Protein AF-A0A371YJG4-F1 (afdb_monomer_lite)

Radius of gyration: 22.28 Å; chains: 1; bounding box: 51×90×51 Å

Foldseek 3Di:
DDPDDPPPDPPPPVQQADDFQRAGLLVVQQQQVVQVVVVVVPDDAWPDKDWQAKEKEKDFDDLVVCCLQCVVVQDDPLDGDVVCVVQLKGKMKMKIKTWIWTAHPVGDIDTDIGMKMKMFIDTFQDSYGFQQRMWIWDDPPPVVDPDDRDTGTRPHRDGDSRDHDPRHPYYHDHHDGHRDVVSVVSNVSNSVVSVVVVVVVVVVVVVVVVVVVVVD

pLDDT: mean 84.8, std 15.61, range [35.53, 97.62]

Structure (mmCIF, N/CA/C/O backbone):
data_AF-A0A371YJG4-F1
#
_entry.id   AF-A0A371YJG4-F1
#
loop_
_atom_site.group_PDB
_atom_site.id
_atom_site.type_symbol
_atom_site.label_atom_id
_atom_site.label_alt_id
_atom_site.label_comp_id
_atom_site.label_asym_id
_atom_site.label_entity_id
_atom_site.label_seq_id
_atom_site.pdbx_PDB_ins_code
_atom_site.Cartn_x
_atom_site.Cartn_y
_atom_site.Cartn_z
_atom_site.occupancy
_atom_site.B_iso_or_equiv
_atom_site.auth_seq_id
_atom_site.auth_comp_id
_atom_site.auth_asym_id
_atom_site.auth_atom_id
_atom_site.pdbx_PDB_model_num
ATOM 1 N N . MET A 1 1 ? 13.614 -54.808 -3.015 1.00 43.78 1 MET A N 1
ATOM 2 C CA . MET A 1 1 ? 14.387 -53.632 -3.476 1.00 43.78 1 MET A CA 1
ATOM 3 C C . MET A 1 1 ? 13.440 -52.631 -4.124 1.00 43.78 1 MET A C 1
ATOM 5 O O . MET A 1 1 ? 12.522 -53.064 -4.803 1.00 43.78 1 MET A O 1
ATOM 9 N N . LYS A 1 2 ? 13.701 -51.334 -3.903 1.00 40.59 2 LYS A N 1
ATOM 10 C CA . LYS A 1 2 ? 13.035 -50.136 -4.460 1.00 40.59 2 LYS A CA 1
ATOM 11 C C . LYS A 1 2 ? 11.637 -49.789 -3.917 1.00 40.59 2 LYS A C 1
ATOM 13 O O . LYS A 1 2 ? 10.645 -49.845 -4.627 1.00 40.59 2 LYS A O 1
ATOM 18 N N . LYS A 1 3 ? 11.598 -49.306 -2.669 1.00 46.06 3 LYS A N 1
ATOM 19 C CA . LYS A 1 3 ? 10.637 -48.267 -2.262 1.00 46.06 3 LYS A CA 1
ATOM 20 C C . LYS A 1 3 ? 11.311 -46.922 -2.539 1.00 46.06 3 LYS A C 1
ATOM 22 O O . LYS A 1 3 ? 12.127 -46.476 -1.740 1.00 46.06 3 LYS A O 1
ATOM 27 N N . VAL A 1 4 ? 11.081 -46.353 -3.721 1.00 54.38 4 VAL A N 1
ATOM 28 C CA . VAL A 1 4 ? 11.553 -44.998 -4.029 1.00 54.38 4 VAL A CA 1
ATOM 29 C C . VAL A 1 4 ? 10.626 -44.036 -3.297 1.00 54.38 4 VAL A C 1
ATOM 31 O O . VAL A 1 4 ? 9.429 -43.987 -3.562 1.00 54.38 4 VAL A O 1
ATOM 34 N N . LEU A 1 5 ? 11.201 -43.352 -2.312 1.00 51.03 5 LEU A N 1
ATOM 35 C CA . LEU A 1 5 ? 10.582 -42.289 -1.540 1.00 51.03 5 LEU A CA 1
ATOM 36 C C . LEU A 1 5 ? 10.106 -41.169 -2.471 1.00 51.03 5 LEU A C 1
ATOM 38 O O . LEU A 1 5 ? 10.904 -40.496 -3.119 1.00 51.03 5 LEU A O 1
ATOM 42 N N . LEU A 1 6 ? 8.795 -40.958 -2.489 1.00 49.91 6 LEU A N 1
ATOM 43 C CA . LEU A 1 6 ? 8.125 -39.811 -3.090 1.00 49.91 6 LEU A CA 1
ATOM 44 C C . LEU A 1 6 ? 8.280 -38.622 -2.123 1.00 49.91 6 LEU A C 1
ATOM 46 O O . LEU A 1 6 ? 7.363 -38.256 -1.400 1.00 49.91 6 LEU A O 1
ATOM 50 N N . LEU A 1 7 ? 9.499 -38.085 -2.039 1.00 48.38 7 LEU A N 1
ATOM 51 C CA . LEU A 1 7 ? 9.887 -36.991 -1.133 1.00 48.38 7 LEU A CA 1
ATOM 52 C C . LEU A 1 7 ? 10.393 -35.786 -1.946 1.00 48.38 7 LEU A C 1
ATOM 54 O O . LEU A 1 7 ? 11.409 -35.181 -1.629 1.00 48.38 7 LEU A O 1
ATOM 58 N N . GLY A 1 8 ? 9.705 -35.487 -3.054 1.00 50.72 8 GLY A N 1
ATOM 59 C CA . GLY A 1 8 ? 10.158 -34.528 -4.071 1.00 50.72 8 GLY A CA 1
ATOM 60 C C . GLY A 1 8 ? 9.225 -33.350 -4.366 1.00 50.72 8 GLY A C 1
ATOM 61 O O . GLY A 1 8 ? 9.490 -32.632 -5.320 1.00 50.72 8 GLY A O 1
ATOM 62 N N . VAL A 1 9 ? 8.144 -33.132 -3.604 1.00 47.06 9 VAL A N 1
ATOM 63 C CA . VAL A 1 9 ? 7.138 -32.090 -3.939 1.00 47.06 9 VAL A CA 1
ATOM 64 C C . VAL A 1 9 ? 7.034 -30.964 -2.892 1.00 47.06 9 VAL A C 1
ATOM 66 O O . VAL A 1 9 ? 6.385 -29.954 -3.126 1.00 47.06 9 VAL A O 1
ATOM 69 N N . LEU A 1 10 ? 7.748 -31.044 -1.765 1.00 45.09 10 LEU A N 1
ATOM 70 C CA . LEU A 1 10 ? 7.662 -30.028 -0.697 1.00 45.09 10 LEU A CA 1
ATOM 71 C C . LEU A 1 10 ? 8.629 -28.835 -0.838 1.00 45.09 10 LEU A C 1
ATOM 73 O O . LEU A 1 10 ? 8.649 -27.967 0.028 1.00 45.09 10 LEU A O 1
ATOM 77 N N . VAL A 1 11 ? 9.408 -28.745 -1.923 1.00 47.03 11 VAL A N 1
ATOM 78 C CA . VAL A 1 11 ? 10.422 -27.678 -2.105 1.00 47.03 11 VAL A CA 1
ATOM 79 C C . VAL A 1 11 ? 9.866 -26.427 -2.821 1.00 47.03 11 VAL A C 1
ATOM 81 O O . VAL A 1 11 ? 10.565 -25.433 -2.964 1.00 47.03 11 VAL A O 1
ATOM 84 N N . TRP A 1 12 ? 8.597 -26.417 -3.249 1.00 45.97 12 TRP A N 1
ATOM 85 C CA . TRP A 1 12 ? 8.103 -25.423 -4.221 1.00 45.97 12 TRP A CA 1
ATOM 86 C C . TRP A 1 12 ? 7.330 -24.210 -3.669 1.00 45.97 12 TRP A C 1
ATOM 88 O O . TRP A 1 12 ? 6.951 -23.350 -4.453 1.00 45.97 12 TRP A O 1
ATOM 98 N N . LEU A 1 13 ? 7.137 -24.068 -2.352 1.00 48.12 13 LEU A N 1
ATOM 99 C CA . LEU A 1 13 ? 6.390 -22.920 -1.787 1.00 48.12 13 LEU A CA 1
ATOM 100 C C . LEU A 1 13 ? 7.271 -21.806 -1.197 1.00 48.12 13 LEU A C 1
ATOM 102 O O . LEU A 1 13 ? 6.769 -20.741 -0.848 1.00 48.12 13 LEU A O 1
ATOM 106 N N . VAL A 1 14 ? 8.590 -22.007 -1.115 1.00 51.84 14 VAL A N 1
ATOM 107 C CA . VAL A 1 14 ? 9.525 -20.974 -0.617 1.00 51.84 14 VAL A CA 1
ATOM 108 C C . VAL A 1 14 ? 9.768 -19.880 -1.674 1.00 51.84 14 VAL A C 1
ATOM 110 O O . VAL A 1 14 ? 10.231 -18.790 -1.355 1.00 51.84 14 VAL A O 1
ATOM 113 N N . GLY A 1 15 ? 9.405 -20.142 -2.934 1.00 61.72 15 GLY A N 1
ATOM 114 C CA . GLY A 1 15 ? 9.584 -19.219 -4.055 1.00 61.72 15 GLY A CA 1
ATOM 115 C C . GLY A 1 15 ? 8.523 -18.124 -4.181 1.00 61.72 15 GLY A C 1
ATOM 116 O O . GLY A 1 15 ? 8.776 -17.164 -4.895 1.00 61.72 15 GLY A O 1
ATOM 117 N N . CYS A 1 16 ? 7.387 -18.216 -3.485 1.00 85.25 16 CYS A N 1
ATOM 118 C CA . CYS A 1 16 ? 6.258 -17.295 -3.688 1.00 85.25 16 CYS A CA 1
ATOM 119 C C . CYS A 1 16 ? 6.398 -15.956 -2.958 1.00 85.25 16 CYS A C 1
ATOM 121 O O . CYS A 1 16 ? 5.843 -14.947 -3.378 1.00 85.25 16 CYS A O 1
ATOM 123 N N . LYS A 1 17 ? 7.183 -15.922 -1.878 1.00 91.06 17 LYS A N 1
ATOM 124 C CA . LYS A 1 17 ? 7.325 -14.737 -1.025 1.00 91.06 17 LYS A CA 1
ATOM 125 C C . LYS A 1 17 ? 8.623 -13.999 -1.278 1.00 91.06 17 LYS A C 1
ATOM 127 O O . LYS A 1 17 ? 9.648 -14.602 -1.606 1.00 91.06 17 LYS A O 1
ATOM 132 N N . GLU A 1 18 ? 8.580 -12.691 -1.132 1.00 92.50 18 GLU A N 1
ATOM 133 C CA . GLU A 1 18 ? 9.752 -11.840 -1.044 1.00 92.50 18 GLU A CA 1
ATOM 134 C C . GLU A 1 18 ? 10.348 -11.943 0.370 1.00 92.50 18 GLU A C 1
ATOM 136 O O . GLU A 1 18 ? 9.633 -12.049 1.368 1.00 92.50 18 GLU A O 1
ATOM 141 N N . THR A 1 19 ? 11.672 -12.007 0.460 1.00 89.00 19 THR A N 1
ATOM 142 C CA . THR A 1 19 ? 12.394 -12.349 1.688 1.00 89.00 19 THR A CA 1
ATOM 143 C C . THR A 1 19 ? 12.430 -11.232 2.728 1.00 89.00 19 THR A C 1
ATOM 145 O O . THR A 1 19 ? 12.372 -11.534 3.921 1.00 89.00 19 THR A O 1
ATOM 148 N N . ASN A 1 20 ? 12.515 -9.971 2.306 1.00 89.81 20 ASN A N 1
ATOM 149 C CA . ASN A 1 20 ? 12.677 -8.815 3.189 1.00 89.81 20 ASN A CA 1
ATOM 150 C C . ASN A 1 20 ? 11.359 -8.409 3.854 1.00 89.81 20 ASN A C 1
ATOM 152 O O . ASN A 1 20 ? 11.344 -8.041 5.027 1.00 89.81 20 ASN A O 1
ATOM 156 N N . THR A 1 21 ? 10.259 -8.507 3.114 1.00 91.81 21 THR A N 1
ATOM 157 C CA . THR A 1 21 ? 8.924 -8.027 3.499 1.00 91.81 21 THR A CA 1
ATOM 158 C C . THR A 1 21 ? 7.974 -9.168 3.859 1.00 91.81 21 THR A C 1
ATOM 160 O O . THR A 1 21 ? 7.103 -9.006 4.708 1.00 91.81 21 THR A O 1
ATOM 163 N N . GLY A 1 22 ? 8.148 -10.353 3.263 1.00 91.75 22 GLY A N 1
ATOM 164 C CA . GLY A 1 22 ? 7.222 -11.479 3.403 1.00 91.75 22 GLY A CA 1
ATOM 165 C C . GLY A 1 22 ? 5.972 -11.396 2.520 1.00 91.75 22 GLY A C 1
ATOM 166 O O . GLY A 1 22 ? 5.150 -12.317 2.590 1.00 91.75 22 GLY A O 1
ATOM 167 N N . LEU A 1 23 ? 5.846 -10.344 1.702 1.00 94.25 23 LEU A N 1
ATOM 168 C CA . LEU A 1 23 ? 4.774 -10.174 0.721 1.00 94.25 23 LEU A CA 1
ATOM 169 C C . LEU A 1 23 ? 4.915 -11.185 -0.418 1.00 94.25 23 LEU A C 1
ATOM 171 O O . LEU A 1 23 ? 6.024 -11.612 -0.751 1.00 94.25 23 LEU A O 1
ATOM 175 N N . ASP A 1 24 ? 3.797 -11.563 -1.031 1.00 94.62 24 ASP A N 1
ATOM 176 C CA . ASP A 1 24 ? 3.839 -12.432 -2.204 1.00 94.62 24 ASP A CA 1
ATOM 177 C C . ASP A 1 24 ? 4.425 -11.663 -3.397 1.00 94.62 24 ASP A C 1
ATOM 179 O O . ASP A 1 24 ? 4.056 -10.520 -3.668 1.00 94.62 24 ASP A O 1
ATOM 183 N N . LYS A 1 25 ? 5.336 -12.289 -4.148 1.00 95.19 25 LYS A N 1
ATOM 184 C CA . LYS A 1 25 ? 5.952 -11.682 -5.340 1.00 95.19 25 LYS A CA 1
ATOM 185 C C . LYS A 1 25 ? 4.901 -11.289 -6.376 1.00 95.19 25 LYS A C 1
ATOM 187 O O . LYS A 1 25 ? 5.050 -10.281 -7.056 1.00 95.19 25 LYS A O 1
ATOM 192 N N . GLU A 1 26 ? 3.829 -12.069 -6.451 1.00 95.12 26 GLU A N 1
ATOM 193 C CA . GLU A 1 26 ? 2.672 -11.822 -7.306 1.00 95.12 26 GLU A CA 1
ATOM 194 C C . GLU A 1 26 ? 1.963 -10.499 -6.972 1.00 95.12 26 GLU A C 1
ATOM 196 O O . GLU A 1 26 ? 1.609 -9.759 -7.892 1.00 95.12 26 GLU A O 1
ATOM 201 N N . LEU A 1 27 ? 1.844 -10.132 -5.689 1.00 95.38 27 LEU A N 1
ATOM 202 C CA . LEU A 1 27 ? 1.332 -8.821 -5.274 1.00 95.38 27 LEU A CA 1
ATOM 203 C C . LEU A 1 27 ? 2.234 -7.696 -5.785 1.00 95.38 27 LEU A C 1
ATOM 205 O O . LEU A 1 27 ? 1.753 -6.736 -6.383 1.00 95.38 27 LEU A O 1
ATOM 209 N N . LEU A 1 28 ? 3.542 -7.831 -5.563 1.00 96.44 28 LEU A N 1
ATOM 210 C CA . LEU A 1 28 ? 4.527 -6.806 -5.906 1.00 96.44 28 LEU A CA 1
ATOM 211 C C . LEU A 1 28 ? 4.631 -6.597 -7.418 1.00 96.44 28 LEU A C 1
ATOM 213 O O . LEU A 1 28 ? 4.644 -5.461 -7.887 1.00 96.44 28 LEU A O 1
ATOM 217 N N . ASN A 1 29 ? 4.623 -7.687 -8.182 1.00 96.50 29 ASN A N 1
ATOM 218 C CA . ASN A 1 29 ? 4.580 -7.646 -9.639 1.00 96.50 29 ASN A CA 1
ATOM 219 C C . ASN A 1 29 ? 3.273 -7.031 -10.149 1.00 96.50 29 ASN A C 1
ATOM 221 O O . ASN A 1 29 ? 3.312 -6.181 -11.031 1.00 96.50 29 ASN A O 1
ATOM 225 N N . THR A 1 30 ? 2.128 -7.391 -9.558 1.00 96.19 30 THR A N 1
ATOM 226 C CA . THR A 1 30 ? 0.834 -6.792 -9.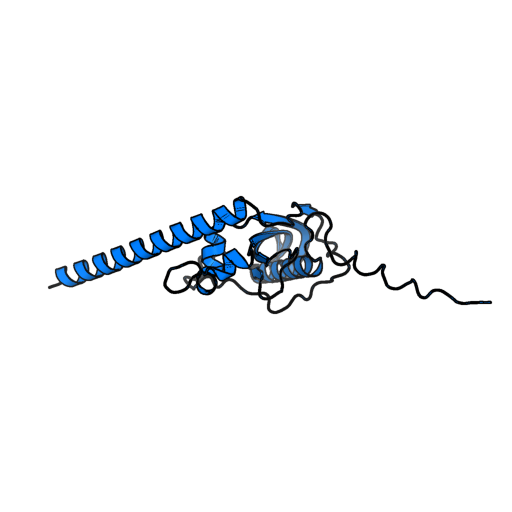927 1.00 96.19 30 THR A CA 1
ATOM 227 C C . THR A 1 30 ? 0.823 -5.285 -9.654 1.00 96.19 30 THR A C 1
ATOM 229 O O . THR A 1 30 ? 0.381 -4.510 -10.500 1.00 96.19 30 THR A O 1
ATOM 232 N N . GLY A 1 31 ? 1.333 -4.850 -8.496 1.00 95.50 31 GLY A N 1
ATOM 233 C CA . GLY A 1 31 ? 1.471 -3.431 -8.163 1.00 95.50 31 GLY A CA 1
ATOM 234 C C . GLY A 1 31 ? 2.402 -2.693 -9.126 1.00 95.50 31 GLY A C 1
ATOM 235 O O . GLY A 1 31 ? 2.059 -1.616 -9.612 1.00 95.50 31 GLY A O 1
ATOM 236 N N . TYR A 1 32 ? 3.541 -3.298 -9.472 1.00 96.31 32 TYR A N 1
ATOM 237 C CA . TYR A 1 32 ? 4.465 -2.765 -10.473 1.00 96.31 32 TYR A CA 1
ATOM 238 C C . TYR A 1 32 ? 3.817 -2.613 -11.854 1.00 96.31 32 TYR A C 1
ATOM 240 O O . TYR A 1 32 ? 3.910 -1.545 -12.465 1.00 96.31 32 TYR A O 1
ATOM 248 N N . ASP A 1 33 ? 3.123 -3.645 -12.334 1.00 95.06 33 ASP A N 1
ATOM 249 C CA . ASP A 1 33 ? 2.462 -3.626 -13.637 1.00 95.06 33 ASP A CA 1
ATOM 250 C C . ASP A 1 33 ? 1.376 -2.554 -13.703 1.00 95.06 33 ASP A C 1
ATOM 252 O O . ASP A 1 33 ? 1.370 -1.754 -14.641 1.00 95.06 33 ASP A O 1
ATOM 256 N N . LYS A 1 34 ? 0.534 -2.453 -12.668 1.00 93.31 34 LYS A N 1
ATOM 257 C CA . LYS A 1 34 ? -0.462 -1.380 -12.561 1.00 93.31 34 LYS A CA 1
ATOM 258 C C . LYS A 1 34 ? 0.194 -0.005 -12.540 1.00 93.31 34 LYS A C 1
ATOM 260 O O . LYS A 1 34 ? -0.234 0.883 -13.268 1.00 93.31 34 LYS A O 1
ATOM 265 N N . CYS A 1 35 ? 1.270 0.179 -11.779 1.00 92.62 35 CYS A N 1
ATOM 266 C CA . CYS A 1 35 ? 1.948 1.471 -11.738 1.00 92.62 35 CYS A CA 1
ATOM 267 C C . CYS A 1 35 ? 2.520 1.878 -13.106 1.00 92.62 35 CYS A C 1
ATOM 269 O O . CYS A 1 35 ? 2.373 3.018 -13.546 1.00 92.62 35 CYS A O 1
ATOM 271 N N . LYS A 1 36 ? 3.103 0.919 -13.831 1.00 92.81 36 LYS A N 1
ATOM 272 C CA . LYS A 1 36 ? 3.587 1.103 -15.204 1.00 92.81 36 LYS A CA 1
ATOM 273 C C . LYS A 1 36 ? 2.457 1.455 -16.179 1.00 92.81 36 LYS A C 1
ATOM 275 O O . LYS A 1 36 ? 2.660 2.292 -17.060 1.00 92.81 36 LYS A O 1
ATOM 280 N N . GLU A 1 37 ? 1.283 0.841 -16.042 1.00 90.81 37 GLU A N 1
ATOM 281 C CA . GLU A 1 37 ? 0.095 1.182 -16.836 1.00 90.81 37 GLU A CA 1
ATOM 282 C C . GLU A 1 37 ? -0.352 2.629 -16.591 1.00 90.81 37 GLU A C 1
ATOM 284 O O . GLU A 1 37 ? -0.551 3.377 -17.551 1.00 90.81 37 GLU A O 1
ATOM 289 N N . TYR A 1 38 ? -0.422 3.049 -15.325 1.00 89.06 38 TYR A N 1
ATOM 290 C CA . TYR A 1 38 ? -0.775 4.421 -14.944 1.00 89.06 38 TYR A CA 1
ATOM 291 C C . TYR A 1 38 ? 0.237 5.448 -15.441 1.00 89.06 38 TYR A C 1
ATOM 293 O O . TYR A 1 38 ? -0.149 6.447 -16.050 1.00 89.06 38 TYR A O 1
ATOM 301 N N . LEU A 1 39 ? 1.533 5.170 -15.278 1.00 89.38 39 LEU A N 1
ATOM 302 C CA . LEU A 1 39 ? 2.599 5.989 -15.845 1.00 89.38 39 LEU A CA 1
ATOM 303 C C . LEU A 1 39 ? 2.392 6.170 -17.348 1.00 89.38 39 LEU A C 1
ATOM 305 O O . LEU A 1 39 ? 2.357 7.296 -17.841 1.00 89.38 39 LEU A O 1
ATOM 309 N N . ARG A 1 40 ? 2.196 5.074 -18.087 1.00 88.69 40 ARG A N 1
ATOM 310 C CA . ARG A 1 40 ? 1.998 5.129 -19.538 1.00 88.69 40 ARG A CA 1
ATOM 311 C C . ARG A 1 40 ? 0.782 5.969 -19.927 1.00 88.69 40 ARG A C 1
ATOM 313 O O . ARG A 1 40 ? 0.876 6.713 -20.899 1.00 88.69 40 ARG A O 1
ATOM 320 N N . ALA A 1 41 ? -0.321 5.850 -19.191 1.00 86.62 41 ALA A N 1
ATOM 321 C CA . ALA A 1 41 ? -1.537 6.626 -19.423 1.00 86.62 41 ALA A CA 1
ATOM 322 C C . ALA A 1 41 ? -1.362 8.120 -19.095 1.00 86.62 41 ALA A C 1
ATOM 324 O O . ALA A 1 41 ? -1.974 8.962 -19.745 1.00 86.62 41 ALA A O 1
ATOM 325 N N . SER A 1 42 ? -0.507 8.450 -18.123 1.00 83.75 42 SER A N 1
ATOM 326 C CA . SER A 1 42 ? -0.234 9.831 -17.705 1.00 83.75 42 SER A CA 1
ATOM 327 C C . SER A 1 42 ? 0.621 10.623 -18.705 1.00 83.75 42 SER A C 1
ATOM 329 O O . SER A 1 42 ? 0.571 11.853 -18.748 1.00 83.75 42 SER A O 1
ATOM 331 N N . LEU A 1 43 ? 1.413 9.934 -19.532 1.00 84.06 43 LEU A N 1
ATOM 332 C CA . LEU A 1 43 ? 2.298 10.572 -20.500 1.00 84.06 43 LEU A CA 1
ATOM 333 C C . LEU A 1 43 ? 1.509 11.057 -21.725 1.00 84.06 43 LEU A C 1
ATOM 335 O O . LEU A 1 43 ? 0.736 10.317 -22.331 1.00 84.06 43 LEU A O 1
ATOM 339 N N . LYS A 1 44 ? 1.750 12.304 -22.148 1.00 80.31 44 LYS A N 1
ATOM 340 C CA . LYS A 1 44 ? 1.130 12.881 -23.352 1.00 80.31 44 LYS A CA 1
ATOM 341 C C . LYS A 1 44 ? 1.810 12.342 -24.617 1.00 80.31 44 LYS A C 1
ATOM 343 O O . LYS A 1 44 ? 2.932 12.732 -24.938 1.00 80.31 44 LYS A O 1
ATOM 348 N N . SER A 1 45 ? 1.112 11.470 -25.346 1.00 76.12 45 SER A N 1
ATOM 349 C CA . SER A 1 45 ? 1.550 10.880 -26.626 1.00 76.12 45 SER A CA 1
ATOM 350 C C . SER A 1 45 ? 2.943 10.220 -26.586 1.00 76.12 45 SER A C 1
ATOM 352 O O . SER A 1 45 ? 3.815 10.590 -27.385 1.00 76.12 45 SER A O 1
ATOM 354 N N . PRO A 1 46 ? 3.190 9.249 -25.681 1.00 80.19 46 PRO A N 1
ATOM 355 C CA . PRO A 1 46 ? 4.474 8.569 -25.609 1.00 80.19 46 PRO A CA 1
ATOM 356 C C . PRO A 1 46 ? 4.664 7.695 -26.855 1.00 80.19 46 PRO A C 1
ATOM 358 O O . PRO A 1 46 ? 3.913 6.747 -27.089 1.00 80.19 46 PRO A O 1
ATOM 361 N N . SER A 1 47 ? 5.682 8.002 -27.657 1.00 81.62 47 SER A N 1
ATOM 362 C CA . SER A 1 47 ? 6.122 7.163 -28.779 1.00 81.62 47 SER A CA 1
ATOM 363 C C . SER A 1 47 ? 6.958 5.975 -28.293 1.00 81.62 47 SER A C 1
ATOM 365 O O . SER A 1 47 ? 6.961 4.915 -28.917 1.00 81.62 47 SER A O 1
ATOM 367 N N . SER A 1 48 ? 7.610 6.119 -27.137 1.00 86.69 48 SER A N 1
ATOM 368 C CA . SER A 1 48 ? 8.280 5.035 -26.420 1.00 86.69 48 SER A CA 1
ATOM 369 C C . SER A 1 48 ? 8.245 5.274 -24.914 1.00 86.69 48 SER A C 1
ATOM 371 O O . SER A 1 48 ? 8.376 6.416 -24.478 1.00 86.69 48 SER A O 1
ATOM 373 N N . LEU A 1 49 ? 8.159 4.196 -24.136 1.00 89.44 49 LEU A N 1
ATOM 374 C CA . LEU A 1 49 ? 8.384 4.191 -22.691 1.00 89.44 49 LEU A CA 1
ATOM 375 C C . LEU A 1 49 ? 9.381 3.079 -22.365 1.00 89.44 49 LEU A C 1
ATOM 377 O O . LEU A 1 49 ? 9.147 1.916 -22.698 1.00 89.44 49 LEU A O 1
ATOM 381 N N . LYS A 1 50 ? 10.482 3.440 -21.716 1.00 93.44 50 LYS A N 1
ATOM 382 C CA . LYS A 1 50 ? 11.515 2.532 -21.235 1.00 93.44 50 LYS A CA 1
ATOM 383 C C . LYS A 1 50 ? 11.621 2.679 -19.725 1.00 93.44 50 LYS A C 1
ATOM 385 O O . LYS A 1 50 ? 11.938 3.747 -19.219 1.00 93.44 50 LYS A O 1
ATOM 390 N N . ILE A 1 51 ? 11.370 1.579 -19.024 1.00 94.50 51 ILE A N 1
ATOM 391 C CA . ILE A 1 51 ? 11.579 1.500 -17.581 1.00 94.50 51 ILE A CA 1
ATOM 392 C C . ILE A 1 51 ? 13.040 1.145 -17.325 1.00 94.50 51 ILE A C 1
ATOM 394 O O . ILE A 1 51 ? 13.524 0.106 -17.799 1.00 94.50 51 ILE A O 1
ATOM 398 N N . ASP A 1 52 ? 13.743 2.000 -16.593 1.00 93.12 52 ASP A N 1
ATOM 399 C CA . ASP A 1 52 ? 15.135 1.766 -16.226 1.00 93.12 52 ASP A CA 1
ATOM 400 C C . ASP A 1 52 ? 15.204 0.831 -15.029 1.00 93.12 52 ASP A C 1
ATOM 402 O O . ASP A 1 52 ? 15.766 -0.267 -15.130 1.00 93.12 52 ASP A O 1
ATOM 406 N N . GLN A 1 53 ? 14.556 1.241 -13.943 1.00 96.19 53 GLN A N 1
ATOM 407 C CA . GLN A 1 53 ? 14.503 0.520 -12.683 1.00 96.19 53 GLN A CA 1
ATOM 408 C C . GLN A 1 53 ? 13.238 0.875 -11.906 1.00 96.19 53 GLN A C 1
ATOM 410 O O . GLN A 1 53 ? 12.610 1.907 -12.141 1.00 96.19 53 GLN A O 1
ATOM 415 N N . ALA A 1 54 ? 12.892 0.006 -10.968 1.00 97.06 54 ALA A N 1
ATOM 416 C CA . ALA A 1 54 ? 11.859 0.236 -9.987 1.00 97.06 54 ALA A CA 1
ATOM 417 C C . ALA A 1 54 ? 12.350 -0.141 -8.587 1.00 97.06 54 ALA A C 1
ATOM 419 O O . ALA A 1 54 ? 13.087 -1.120 -8.412 1.00 97.06 54 ALA A O 1
ATOM 420 N N . THR A 1 55 ? 11.909 0.632 -7.601 1.00 97.62 55 THR A N 1
ATOM 421 C CA . THR A 1 55 ? 12.081 0.349 -6.176 1.00 97.62 55 THR A CA 1
ATOM 422 C C . THR A 1 55 ? 10.710 0.199 -5.542 1.00 97.62 55 THR A C 1
ATOM 424 O O . THR A 1 55 ? 9.806 0.981 -5.823 1.00 97.62 55 THR A O 1
ATOM 427 N N . ILE A 1 56 ? 10.556 -0.807 -4.687 1.00 97.31 56 ILE A N 1
ATOM 428 C CA . ILE A 1 56 ? 9.351 -0.972 -3.878 1.00 97.31 56 ILE A CA 1
ATOM 429 C C . ILE A 1 56 ? 9.698 -0.695 -2.424 1.00 97.31 56 ILE A C 1
ATOM 431 O O . ILE A 1 56 ? 10.641 -1.284 -1.900 1.00 97.31 56 ILE A O 1
ATOM 435 N N . SER A 1 57 ? 8.929 0.164 -1.764 1.00 96.50 57 SER A N 1
ATOM 436 C CA . SER A 1 57 ? 9.119 0.493 -0.347 1.00 96.50 57 SER A CA 1
ATOM 437 C C . SER A 1 57 ? 7.866 0.151 0.446 1.00 96.50 57 SER A C 1
ATOM 439 O O . SER A 1 57 ? 6.785 0.546 0.034 1.00 96.50 57 SER A O 1
ATOM 441 N N . THR A 1 58 ? 7.974 -0.548 1.577 1.00 95.62 58 THR A N 1
ATOM 442 C CA . THR A 1 58 ? 6.816 -0.933 2.412 1.00 95.62 58 THR A CA 1
ATOM 443 C C . THR A 1 58 ? 6.862 -0.279 3.788 1.00 95.62 58 THR A C 1
ATOM 445 O O . THR A 1 58 ? 7.930 -0.236 4.402 1.00 95.62 58 THR A O 1
ATOM 448 N N . PHE A 1 59 ? 5.717 0.154 4.314 1.00 93.19 59 PHE A N 1
ATOM 449 C CA . PHE A 1 59 ? 5.622 0.815 5.620 1.00 93.19 59 PHE A CA 1
ATOM 450 C C . PHE A 1 59 ? 4.241 0.648 6.267 1.00 93.19 59 PHE A C 1
ATOM 452 O O . PHE A 1 59 ? 3.305 0.089 5.692 1.00 93.19 59 PHE A O 1
ATOM 459 N N . ILE A 1 60 ? 4.130 1.096 7.519 1.00 93.88 60 ILE A N 1
ATOM 460 C CA . ILE A 1 60 ? 2.849 1.196 8.220 1.00 93.88 60 ILE A CA 1
ATOM 461 C C . ILE A 1 60 ? 2.051 2.342 7.605 1.00 93.88 60 ILE A C 1
ATOM 463 O O . ILE A 1 60 ? 2.579 3.443 7.468 1.00 93.88 60 ILE A O 1
ATOM 467 N N . ALA A 1 61 ? 0.789 2.068 7.273 1.00 94.56 61 ALA A N 1
ATOM 468 C CA . ALA A 1 61 ? -0.093 3.049 6.660 1.00 94.56 61 ALA A CA 1
ATOM 469 C C . ALA A 1 61 ? -0.327 4.261 7.570 1.00 94.56 61 ALA A C 1
ATOM 471 O O . ALA A 1 61 ? -0.231 4.150 8.796 1.00 94.56 61 ALA A O 1
ATOM 472 N N . THR A 1 62 ? -0.690 5.409 7.000 1.00 93.88 62 THR A N 1
ATOM 473 C CA . THR A 1 62 ? -1.098 6.569 7.809 1.00 93.88 62 THR A CA 1
ATOM 474 C C . THR A 1 62 ? -2.584 6.489 8.189 1.00 93.88 62 THR A C 1
ATOM 476 O O . THR A 1 62 ? -3.386 5.943 7.427 1.00 93.88 62 THR A O 1
ATOM 479 N N . PRO A 1 63 ? -3.017 7.056 9.335 1.00 93.94 63 PRO A N 1
ATOM 480 C CA . PRO A 1 63 ? -4.441 7.101 9.681 1.00 93.94 63 PRO A CA 1
ATOM 481 C C . PRO A 1 63 ? -5.301 7.799 8.624 1.00 93.94 63 PRO A C 1
ATOM 483 O O . PRO A 1 63 ? -6.459 7.434 8.438 1.00 93.94 63 PRO A O 1
ATOM 486 N N . ASP A 1 64 ? -4.737 8.781 7.922 1.00 91.88 64 ASP A N 1
ATOM 487 C CA . ASP A 1 64 ? -5.437 9.552 6.897 1.00 91.88 64 ASP A CA 1
ATOM 488 C C . ASP A 1 64 ? -5.720 8.705 5.661 1.00 91.88 64 ASP A C 1
ATOM 490 O O . ASP A 1 64 ? -6.860 8.671 5.194 1.00 91.88 64 ASP A O 1
ATOM 494 N N . ASN A 1 65 ? -4.722 7.956 5.198 1.00 92.50 65 ASN A N 1
ATOM 495 C CA . ASN A 1 65 ? -4.862 7.030 4.081 1.00 92.50 65 ASN A CA 1
ATOM 496 C C . ASN A 1 65 ? -5.819 5.882 4.423 1.00 92.50 65 ASN A C 1
ATOM 498 O O . ASN A 1 65 ? -6.742 5.596 3.661 1.00 92.50 65 ASN A O 1
ATOM 502 N N . VAL A 1 66 ? -5.679 5.280 5.612 1.00 94.69 66 VAL A N 1
ATOM 503 C CA . VAL A 1 66 ? -6.590 4.219 6.074 1.00 94.69 66 VAL A CA 1
ATOM 504 C C . VAL A 1 66 ? -8.027 4.723 6.140 1.00 94.69 66 VAL A C 1
ATOM 506 O O . VAL A 1 66 ? -8.940 4.054 5.660 1.00 94.69 66 VAL A O 1
ATOM 509 N N . TYR A 1 67 ? -8.244 5.907 6.713 1.00 92.31 67 TYR A N 1
ATOM 510 C CA . TYR A 1 67 ? -9.574 6.494 6.798 1.00 92.31 67 TYR A CA 1
ATOM 511 C C . TYR A 1 67 ? -10.139 6.802 5.406 1.00 92.31 67 TYR A C 1
ATOM 513 O O . TYR A 1 67 ? -11.306 6.518 5.144 1.00 92.31 67 TYR A O 1
ATOM 521 N N . ARG A 1 68 ? -9.326 7.341 4.492 1.00 89.69 68 ARG A N 1
ATOM 522 C CA . ARG A 1 68 ? -9.750 7.645 3.121 1.00 89.69 68 ARG A CA 1
ATOM 523 C C . ARG A 1 68 ? -10.273 6.402 2.401 1.00 89.69 68 ARG A C 1
ATOM 525 O O . ARG A 1 68 ? -11.392 6.442 1.894 1.00 89.69 68 ARG A O 1
ATOM 532 N N . VAL A 1 69 ? -9.508 5.311 2.440 1.00 90.94 69 VAL A N 1
ATOM 533 C CA . VAL A 1 69 ? -9.804 4.087 1.680 1.00 90.94 69 VAL A CA 1
ATOM 534 C C . VAL A 1 69 ? -10.845 3.208 2.375 1.00 90.94 69 VAL A C 1
ATOM 536 O O . VAL A 1 69 ? -11.782 2.723 1.746 1.00 90.94 69 VAL A O 1
ATOM 539 N N . TYR A 1 70 ? -10.726 3.011 3.690 1.00 91.94 70 TYR A N 1
ATOM 540 C CA . TYR A 1 70 ? -11.466 1.963 4.396 1.00 91.94 70 TYR A CA 1
ATOM 541 C C . TYR A 1 70 ? -12.587 2.464 5.317 1.00 91.94 70 TYR A C 1
ATOM 543 O O . TYR A 1 70 ? -13.269 1.626 5.909 1.00 91.94 70 TYR A O 1
ATOM 551 N N . LYS A 1 71 ? -12.850 3.778 5.460 1.00 90.38 71 LYS A N 1
ATOM 552 C CA . LYS A 1 71 ? -13.839 4.283 6.449 1.00 90.38 71 LYS A CA 1
ATOM 553 C C . LYS A 1 71 ? -15.197 3.575 6.398 1.00 90.38 71 LYS A C 1
ATOM 555 O O . LYS A 1 71 ? -15.729 3.210 7.440 1.00 90.38 71 LYS A O 1
ATOM 560 N N . TYR A 1 72 ? -15.737 3.317 5.208 1.00 87.69 72 TYR A N 1
ATOM 561 C CA . TYR A 1 72 ? -17.061 2.701 5.057 1.00 87.69 72 TYR A CA 1
ATOM 562 C C . TYR A 1 72 ? -17.090 1.220 5.458 1.00 87.69 72 TYR A C 1
ATOM 564 O O . TYR A 1 72 ? -18.145 0.668 5.755 1.00 87.69 72 TYR A O 1
ATOM 572 N N . ILE A 1 73 ? -15.927 0.569 5.486 1.00 87.94 73 ILE A N 1
ATOM 573 C CA . ILE A 1 73 ? -15.779 -0.818 5.928 1.00 87.94 73 ILE A CA 1
ATOM 574 C C . ILE A 1 73 ? -15.491 -0.857 7.434 1.00 87.94 73 ILE A C 1
ATOM 576 O O . ILE A 1 73 ? -15.986 -1.753 8.127 1.00 87.94 73 ILE A O 1
ATOM 580 N N . LEU A 1 74 ? -14.718 0.110 7.941 1.00 89.62 74 LEU A N 1
ATOM 581 C CA . LEU A 1 74 ? -14.237 0.156 9.323 1.00 89.62 74 LEU A CA 1
ATOM 582 C C . LEU A 1 74 ? -15.270 0.644 10.329 1.00 89.62 74 LEU A C 1
ATOM 584 O O . LEU A 1 74 ? -15.267 0.159 11.460 1.00 89.62 74 LEU A O 1
ATOM 588 N N . PHE A 1 75 ? -16.135 1.572 9.933 1.00 88.88 75 PHE A N 1
ATOM 589 C CA . PHE A 1 75 ? -17.099 2.193 10.831 1.00 88.88 75 PHE A CA 1
ATOM 590 C C . PHE A 1 75 ? -18.517 1.668 10.588 1.00 88.88 75 PHE A C 1
ATOM 592 O O . PHE A 1 75 ? -18.896 1.355 9.460 1.00 88.88 75 PHE A O 1
ATOM 599 N N . ASP A 1 76 ? -19.282 1.557 11.669 1.00 86.25 76 ASP A N 1
ATOM 600 C CA . ASP A 1 76 ? -20.722 1.310 11.696 1.00 86.25 76 ASP A CA 1
ATOM 601 C C . ASP A 1 76 ? -21.339 2.288 12.695 1.00 86.25 76 ASP A C 1
ATOM 603 O O . ASP A 1 76 ? -20.829 2.413 13.810 1.00 86.25 76 ASP A O 1
ATOM 607 N N . ASP A 1 77 ? -22.357 3.043 12.286 1.00 83.56 77 ASP A N 1
ATOM 608 C CA . ASP A 1 77 ? -22.963 4.107 13.102 1.00 83.56 77 ASP A CA 1
ATOM 609 C C . ASP A 1 77 ? -21.937 5.050 13.778 1.00 83.56 77 ASP A C 1
ATOM 611 O O . ASP A 1 77 ? -22.039 5.390 14.958 1.00 83.56 77 ASP A O 1
ATOM 615 N N . GLY A 1 78 ? -20.892 5.445 13.037 1.00 82.38 78 GLY A N 1
ATOM 616 C CA . GLY A 1 78 ? -19.830 6.340 13.527 1.00 82.38 78 GLY A CA 1
ATOM 617 C C . GLY A 1 78 ? -18.840 5.692 14.504 1.00 82.38 78 GLY A C 1
ATOM 618 O O . GLY A 1 78 ? -17.892 6.332 14.958 1.00 82.38 78 GLY A O 1
ATOM 619 N N . GLN A 1 79 ? -18.996 4.403 14.810 1.00 87.00 79 GLN A N 1
ATOM 620 C CA . GLN A 1 79 ? -18.108 3.661 15.700 1.00 87.00 79 GLN A CA 1
ATOM 621 C C . GLN A 1 79 ? -17.271 2.650 14.932 1.00 87.00 79 GLN A C 1
ATOM 623 O O . GLN A 1 79 ? -17.737 1.980 14.015 1.00 87.00 79 GLN A O 1
ATOM 628 N N . LEU A 1 80 ? -16.009 2.515 15.326 1.00 89.38 80 LEU A N 1
ATOM 629 C CA . LEU A 1 80 ? -15.134 1.492 14.778 1.00 89.38 80 LEU A CA 1
ATOM 630 C C . LEU A 1 80 ? -15.692 0.098 15.119 1.00 89.38 80 LEU A C 1
ATOM 632 O O . LEU A 1 80 ? -15.930 -0.212 16.291 1.00 89.38 80 LEU A O 1
ATOM 636 N N . LYS A 1 81 ? -15.870 -0.763 14.112 1.00 91.88 81 LYS A N 1
ATOM 637 C CA . LYS A 1 81 ? -16.373 -2.128 14.316 1.00 91.88 81 LYS A CA 1
ATOM 638 C C . LYS A 1 81 ? -15.394 -2.932 15.171 1.00 91.88 81 LYS A C 1
ATOM 640 O O . LYS A 1 81 ? -14.223 -3.087 14.822 1.00 91.88 81 LYS A O 1
ATOM 645 N N . LYS A 1 82 ? -15.894 -3.505 16.271 1.00 88.88 82 LYS A N 1
ATOM 646 C CA . LYS A 1 82 ? -15.096 -4.328 17.202 1.00 88.88 82 LYS A CA 1
ATOM 647 C C . LYS A 1 82 ? -14.465 -5.546 16.529 1.00 88.88 82 LYS A C 1
ATOM 649 O O . LYS A 1 82 ? -13.340 -5.895 16.874 1.00 88.88 82 LYS A O 1
ATOM 654 N N . SER A 1 83 ? -15.146 -6.122 15.536 1.00 90.88 83 SER A N 1
ATOM 655 C CA . SER A 1 83 ? -14.651 -7.269 14.767 1.00 90.88 83 SER A CA 1
ATOM 656 C C . SER A 1 83 ? -13.278 -7.009 14.146 1.00 90.88 83 SER A C 1
ATOM 658 O O . SER A 1 83 ? -12.431 -7.890 14.167 1.00 90.88 83 SER A O 1
ATOM 660 N N . HIS A 1 84 ? -12.997 -5.788 13.677 1.00 88.88 84 HIS A N 1
ATOM 661 C CA . HIS A 1 84 ? -11.700 -5.456 13.072 1.00 88.88 84 HIS A CA 1
ATOM 662 C C . HIS A 1 84 ? -10.553 -5.468 14.091 1.00 88.88 84 HIS A C 1
ATOM 664 O O . HIS A 1 84 ? -9.433 -5.867 13.771 1.00 88.88 84 HIS A O 1
ATOM 670 N N . ILE A 1 85 ? -10.837 -5.086 15.339 1.00 88.19 85 ILE A N 1
ATOM 671 C CA . ILE A 1 85 ? -9.873 -5.162 16.445 1.00 88.19 85 ILE A CA 1
ATOM 672 C C . ILE A 1 85 ? -9.663 -6.625 16.857 1.00 88.19 85 ILE A C 1
ATOM 674 O O . ILE A 1 85 ? -8.528 -7.051 17.072 1.00 88.19 85 ILE A O 1
ATOM 678 N N . GLU A 1 86 ? -10.747 -7.399 16.958 1.00 91.06 86 GLU A N 1
ATOM 679 C CA . GLU A 1 86 ? -10.721 -8.821 17.329 1.00 91.06 86 GLU A CA 1
ATOM 680 C C . GLU A 1 86 ? -9.971 -9.674 16.294 1.00 91.06 86 GLU A C 1
ATOM 682 O O . GLU A 1 86 ? -9.148 -10.509 16.667 1.00 91.06 86 GLU A O 1
ATOM 687 N N . GLU A 1 87 ? -10.171 -9.394 15.004 1.00 92.25 87 GLU A N 1
ATOM 688 C CA . GLU A 1 87 ? -9.449 -9.994 13.873 1.00 92.25 87 GLU A CA 1
ATOM 689 C C . GLU A 1 87 ? -8.017 -9.460 13.710 1.00 92.25 87 GLU A C 1
ATOM 691 O O . GLU A 1 87 ? -7.305 -9.853 12.780 1.00 92.25 87 GLU A O 1
ATOM 696 N N . LYS A 1 88 ? -7.578 -8.563 14.606 1.00 94.38 88 LYS A N 1
ATOM 697 C CA . LYS A 1 88 ? -6.239 -7.962 14.607 1.00 94.38 88 LYS A CA 1
ATOM 698 C C . LYS A 1 88 ? -5.858 -7.414 13.234 1.00 94.38 88 LYS A C 1
ATOM 700 O O . LYS A 1 88 ? -4.751 -7.662 12.750 1.00 94.38 88 LYS A O 1
ATOM 705 N N . ILE A 1 89 ? -6.780 -6.702 12.591 1.00 94.38 89 ILE A N 1
ATOM 706 C CA . ILE A 1 89 ? -6.530 -6.160 11.258 1.00 94.38 89 ILE A CA 1
ATOM 707 C C . ILE A 1 89 ? -5.389 -5.142 11.337 1.00 94.38 89 ILE A C 1
ATOM 709 O O . ILE A 1 89 ? -5.299 -4.344 12.272 1.00 94.38 89 ILE A O 1
ATOM 713 N N . ARG A 1 90 ? -4.486 -5.201 10.366 1.00 95.12 90 ARG A N 1
ATOM 714 C CA . ARG A 1 90 ? -3.322 -4.328 10.232 1.00 95.12 90 ARG A CA 1
ATOM 715 C C . ARG A 1 90 ? -3.383 -3.631 8.886 1.00 95.12 90 ARG A C 1
ATOM 717 O O . ARG A 1 90 ? -3.720 -4.268 7.894 1.00 95.12 90 ARG A O 1
ATOM 724 N N . PHE A 1 91 ? -3.014 -2.356 8.848 1.00 95.50 91 PHE A N 1
ATOM 725 C CA . PHE A 1 91 ? -2.978 -1.575 7.613 1.00 95.50 91 PHE A CA 1
ATOM 726 C C . PHE A 1 91 ? -1.543 -1.232 7.261 1.00 95.50 91 PHE A C 1
ATOM 728 O O . PHE A 1 91 ? -0.769 -0.772 8.108 1.00 95.50 91 PHE A O 1
ATOM 735 N N . ARG A 1 92 ? -1.174 -1.495 6.020 1.00 96.00 92 ARG A N 1
ATOM 736 C CA . ARG A 1 92 ? 0.173 -1.296 5.507 1.00 96.00 92 ARG A CA 1
ATOM 737 C C . ARG A 1 92 ? 0.089 -0.646 4.140 1.00 96.00 92 ARG A C 1
ATOM 739 O O . ARG A 1 92 ? -0.930 -0.741 3.461 1.00 96.00 92 ARG A O 1
ATOM 746 N N . GLU A 1 93 ? 1.174 -0.003 3.760 1.00 95.38 93 GLU A N 1
ATOM 747 C CA . GLU A 1 93 ? 1.330 0.636 2.464 1.00 95.38 93 GLU A CA 1
ATOM 748 C C . GLU A 1 93 ? 2.560 0.069 1.765 1.00 95.38 93 GLU A C 1
ATOM 750 O O . GLU A 1 93 ? 3.517 -0.393 2.403 1.00 95.38 93 GLU A O 1
ATOM 755 N N . PHE A 1 94 ? 2.517 0.071 0.439 1.00 95.50 94 PHE A N 1
ATOM 756 C CA . PHE A 1 94 ? 3.719 -0.042 -0.363 1.00 95.50 94 PHE A CA 1
ATOM 757 C C . PHE A 1 94 ? 3.715 0.998 -1.481 1.00 95.50 94 PHE A C 1
ATOM 759 O O . PHE A 1 94 ? 2.683 1.278 -2.086 1.00 95.50 94 PHE A O 1
ATOM 766 N N . LEU A 1 95 ? 4.885 1.565 -1.747 1.00 95.94 95 LEU A N 1
ATOM 767 C CA . LEU A 1 95 ? 5.138 2.464 -2.866 1.00 95.94 95 LEU A CA 1
ATOM 768 C C . LEU A 1 95 ? 5.847 1.697 -3.963 1.00 95.94 95 LEU A C 1
ATOM 770 O O . LEU A 1 95 ? 6.710 0.866 -3.677 1.00 95.94 95 LEU A O 1
ATOM 774 N N . VAL A 1 96 ? 5.510 2.015 -5.204 1.00 96.75 96 VAL A N 1
ATOM 775 C CA . VAL A 1 96 ? 6.276 1.611 -6.379 1.00 96.75 96 VAL A CA 1
ATOM 776 C C . VAL A 1 96 ? 6.835 2.875 -7.012 1.00 96.75 96 VAL A C 1
ATOM 778 O O . VAL A 1 96 ? 6.089 3.652 -7.602 1.00 96.75 96 VAL A O 1
ATOM 781 N N . ASP A 1 97 ? 8.146 3.052 -6.900 1.00 96.38 97 ASP A N 1
ATOM 782 C CA . ASP A 1 97 ? 8.902 4.127 -7.532 1.00 96.38 97 ASP A CA 1
ATOM 783 C C . ASP A 1 97 ? 9.512 3.614 -8.832 1.00 96.38 97 ASP A C 1
ATOM 785 O O . ASP A 1 97 ? 10.286 2.657 -8.818 1.00 96.38 97 ASP A O 1
ATOM 789 N N . ILE A 1 98 ? 9.167 4.232 -9.957 1.00 96.12 98 ILE A N 1
ATOM 790 C CA . ILE A 1 98 ? 9.619 3.859 -11.296 1.00 96.12 98 ILE A CA 1
ATOM 791 C C . ILE A 1 98 ? 10.470 4.984 -11.872 1.00 96.12 98 ILE A C 1
ATOM 793 O O . ILE A 1 98 ? 9.952 6.062 -12.153 1.00 96.12 98 ILE A O 1
ATOM 797 N N . ASP A 1 99 ? 11.737 4.697 -12.151 1.00 95.44 99 ASP A N 1
ATOM 798 C CA . ASP A 1 99 ? 12.580 5.560 -12.975 1.00 95.44 99 ASP A CA 1
ATOM 799 C C . ASP A 1 99 ? 12.403 5.188 -14.449 1.00 95.44 99 ASP A C 1
ATOM 801 O O . ASP A 1 99 ? 12.507 4.013 -14.838 1.00 95.44 99 ASP A O 1
ATOM 805 N N . TYR A 1 100 ? 12.129 6.187 -15.284 1.00 94.19 100 TYR A N 1
ATOM 806 C CA . TYR A 1 100 ? 11.813 5.967 -16.689 1.00 94.19 100 TYR A CA 1
ATOM 807 C C . TYR A 1 100 ? 12.449 6.995 -17.624 1.00 94.19 100 TYR A C 1
ATOM 809 O O . TYR A 1 100 ? 12.637 8.164 -17.283 1.00 94.19 100 TYR A O 1
ATOM 817 N N . ASP A 1 101 ? 12.672 6.533 -18.852 1.00 92.56 101 ASP A N 1
ATOM 818 C CA . ASP A 1 101 ? 12.930 7.341 -20.034 1.00 92.56 101 ASP A CA 1
ATOM 819 C C . ASP A 1 101 ? 11.750 7.173 -21.005 1.00 92.56 101 ASP A C 1
ATOM 821 O O . ASP A 1 101 ? 11.332 6.056 -21.329 1.00 92.56 101 ASP A O 1
ATOM 825 N N . ALA A 1 102 ? 11.214 8.268 -21.523 1.00 90.12 102 ALA A N 1
ATOM 826 C CA . ALA A 1 102 ? 10.173 8.271 -22.539 1.00 90.12 102 ALA A CA 1
ATOM 827 C C . ALA A 1 102 ? 10.511 9.254 -23.660 1.00 90.12 102 ALA A C 1
ATOM 829 O O . ALA A 1 102 ? 11.198 10.248 -23.454 1.00 90.12 102 ALA A O 1
ATOM 830 N N . ASN A 1 103 ? 9.986 8.995 -24.854 1.00 88.00 103 ASN A N 1
ATOM 831 C CA . ASN A 1 103 ? 9.994 9.967 -25.943 1.00 88.00 103 ASN A CA 1
ATOM 832 C C . ASN A 1 103 ? 8.551 10.285 -26.301 1.00 88.00 103 ASN A C 1
ATOM 834 O O . ASN A 1 103 ? 7.706 9.386 -26.303 1.00 88.00 103 ASN A O 1
ATOM 838 N N . ASN A 1 104 ? 8.260 11.540 -26.631 1.00 83.12 104 ASN A N 1
ATOM 839 C CA . ASN A 1 104 ? 6.973 11.885 -27.226 1.00 83.12 104 ASN A CA 1
ATOM 840 C C . ASN A 1 104 ? 7.017 11.759 -28.760 1.00 83.12 104 ASN A C 1
ATOM 842 O O . ASN A 1 104 ? 8.069 11.549 -29.373 1.00 83.12 104 ASN A O 1
ATOM 846 N N . SER A 1 105 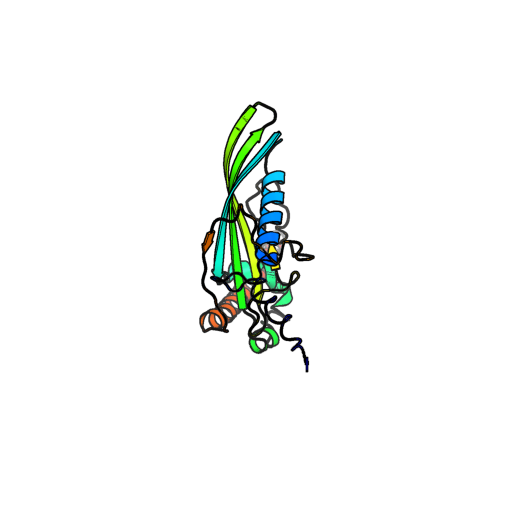? 5.858 11.889 -29.404 1.00 81.75 105 SER A N 1
ATOM 847 C CA . SER A 1 105 ? 5.728 11.864 -30.869 1.00 81.75 105 SER A CA 1
ATOM 848 C C . SER A 1 105 ? 6.472 12.992 -31.600 1.00 81.75 105 SER A C 1
ATOM 850 O O . SER A 1 105 ? 6.612 12.929 -32.817 1.00 81.75 105 SER A O 1
ATOM 852 N N . TYR A 1 106 ? 6.956 14.009 -30.882 1.00 82.56 106 TYR A N 1
ATOM 853 C CA . TYR A 1 106 ? 7.696 15.157 -31.418 1.00 82.56 106 TYR A CA 1
ATOM 854 C C . TYR A 1 106 ? 9.215 15.051 -31.190 1.00 82.56 106 TYR A C 1
ATOM 856 O O . TYR A 1 106 ? 9.947 15.988 -31.497 1.00 82.56 106 TYR A O 1
ATOM 864 N N . GLY A 1 107 ? 9.696 13.921 -30.656 1.00 75.12 107 GLY A N 1
ATOM 865 C CA . GLY A 1 107 ? 11.120 13.663 -30.427 1.00 75.12 107 GLY A CA 1
ATOM 866 C C . GLY A 1 107 ? 11.695 14.286 -29.153 1.00 75.12 107 GLY A C 1
ATOM 867 O O . GLY A 1 107 ? 12.910 14.257 -28.971 1.00 75.12 107 GLY A O 1
ATOM 868 N N . ALA A 1 108 ? 10.862 14.836 -28.262 1.00 81.00 108 ALA A N 1
ATOM 869 C CA . ALA A 1 108 ? 11.326 15.295 -26.957 1.00 81.00 108 ALA A CA 1
ATOM 870 C C . ALA A 1 108 ? 11.530 14.096 -26.023 1.00 81.00 108 ALA A C 1
ATOM 872 O O . ALA A 1 108 ? 10.606 13.300 -25.824 1.00 81.00 108 ALA A O 1
ATOM 873 N N . ALA A 1 109 ? 12.731 14.001 -25.452 1.00 81.50 109 ALA A N 1
ATOM 874 C CA . ALA A 1 109 ? 13.061 13.032 -24.419 1.00 81.50 109 ALA A CA 1
ATOM 875 C C . ALA A 1 109 ? 12.590 13.544 -23.052 1.00 81.50 109 ALA A C 1
ATOM 877 O O . ALA A 1 109 ? 12.873 14.677 -22.662 1.00 81.50 109 ALA A O 1
ATOM 878 N N . LEU A 1 110 ? 11.878 12.691 -22.329 1.00 83.44 110 LEU A N 1
ATOM 879 C CA . LEU A 1 110 ? 11.406 12.904 -20.972 1.00 83.44 110 LEU A CA 1
ATOM 880 C C . LEU A 1 110 ? 12.065 11.851 -20.093 1.00 83.44 110 LEU A C 1
ATOM 882 O O . LEU A 1 110 ? 11.917 10.659 -20.344 1.00 83.44 110 LEU A O 1
ATOM 886 N N . ARG A 1 111 ? 12.775 12.291 -19.061 1.00 87.56 111 ARG A N 1
ATOM 887 C CA . ARG A 1 111 ? 13.304 11.414 -18.021 1.00 87.56 111 ARG A CA 1
ATOM 888 C C . ARG A 1 111 ? 12.747 11.865 -16.686 1.00 87.56 111 ARG A C 1
ATOM 890 O O . ARG A 1 111 ? 12.734 13.064 -16.411 1.00 87.56 111 ARG A O 1
ATOM 897 N N . GLY A 1 112 ? 12.311 10.924 -15.865 1.00 89.56 112 GLY A N 1
ATOM 898 C CA . GLY A 1 112 ? 11.769 11.246 -14.553 1.00 89.56 112 GLY A CA 1
ATOM 899 C C . GLY A 1 112 ? 11.592 10.022 -13.675 1.00 89.56 112 GLY A C 1
ATOM 900 O O . GLY A 1 112 ? 11.931 8.906 -14.072 1.00 89.56 112 GLY A O 1
ATOM 901 N N . SER A 1 113 ? 11.035 10.261 -12.490 1.00 90.06 113 SER A N 1
ATOM 902 C CA . SER A 1 113 ? 10.469 9.204 -11.663 1.00 90.06 113 SER A CA 1
ATOM 903 C C . SER A 1 113 ? 8.950 9.345 -11.602 1.00 90.06 113 SER A C 1
ATOM 905 O O . SER A 1 113 ? 8.394 10.431 -11.792 1.00 90.06 113 SER A O 1
ATOM 907 N N . TYR A 1 114 ? 8.275 8.224 -11.395 1.00 91.88 114 TYR A N 1
ATOM 908 C CA . TYR A 1 114 ? 6.840 8.147 -11.182 1.00 91.88 114 TYR A CA 1
ATOM 909 C C . TYR A 1 114 ? 6.574 7.240 -9.992 1.00 91.88 114 TYR A C 1
ATOM 911 O O . TYR A 1 114 ? 7.139 6.151 -9.919 1.00 91.88 114 TYR A O 1
ATOM 919 N N . GLN A 1 115 ? 5.722 7.683 -9.075 1.00 93.44 115 GLN A N 1
ATOM 920 C CA . GLN A 1 115 ? 5.408 6.948 -7.858 1.00 93.44 115 GLN A CA 1
ATOM 921 C C . GLN A 1 115 ? 3.930 6.578 -7.842 1.00 93.44 115 GLN A C 1
ATOM 923 O O . GLN A 1 115 ? 3.069 7.424 -8.086 1.00 93.44 115 GLN A O 1
ATOM 928 N N . CYS A 1 116 ? 3.648 5.323 -7.510 1.00 93.38 116 CYS A N 1
ATOM 929 C CA . CYS A 1 116 ? 2.308 4.865 -7.173 1.00 93.38 116 CYS A CA 1
ATOM 930 C C . CYS A 1 116 ? 2.264 4.423 -5.721 1.00 93.38 116 CYS A C 1
ATOM 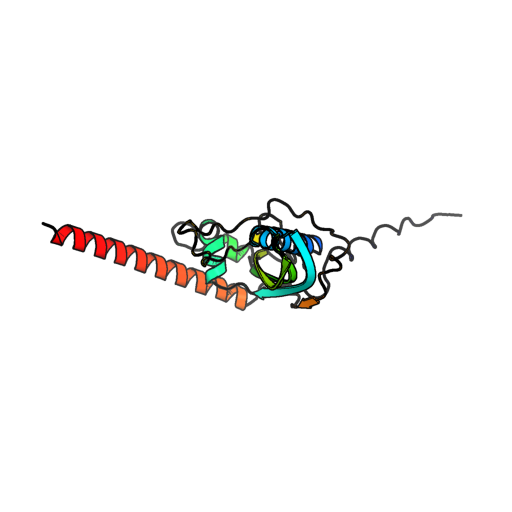932 O O . CYS A 1 116 ? 3.153 3.701 -5.267 1.00 93.38 116 CYS A O 1
ATOM 934 N N . GLU A 1 117 ? 1.203 4.812 -5.025 1.00 94.69 117 GLU A N 1
ATOM 935 C CA . GLU A 1 117 ? 0.947 4.412 -3.649 1.00 94.69 117 GLU A CA 1
ATOM 936 C C . GLU A 1 117 ? -0.143 3.345 -3.600 1.00 94.69 117 GLU A C 1
ATOM 938 O O . GLU A 1 117 ? -1.139 3.403 -4.324 1.00 94.69 117 GLU A O 1
ATOM 943 N N . PHE A 1 118 ? 0.066 2.338 -2.759 1.00 95.50 118 PHE A N 1
ATOM 944 C CA . PHE A 1 118 ? -0.872 1.252 -2.543 1.00 95.50 118 PHE A CA 1
ATOM 945 C C . PHE A 1 118 ? -1.063 1.043 -1.050 1.00 95.50 118 PHE A C 1
ATOM 947 O O . PHE A 1 118 ? -0.093 1.030 -0.295 1.00 95.50 118 PHE A O 1
ATOM 954 N N . ILE A 1 119 ? -2.301 0.797 -0.638 1.00 96.06 119 ILE A N 1
ATOM 955 C CA . ILE A 1 119 ? -2.658 0.471 0.740 1.00 96.06 119 ILE A CA 1
ATOM 956 C C . ILE A 1 119 ? -3.365 -0.872 0.787 1.00 96.06 119 ILE A C 1
ATOM 958 O O . ILE A 1 119 ? -4.193 -1.199 -0.064 1.00 96.06 119 ILE A O 1
ATOM 962 N N . TYR A 1 120 ? -3.064 -1.659 1.808 1.00 96.06 120 TYR A N 1
ATOM 963 C CA . TYR A 1 120 ? -3.641 -2.979 1.978 1.00 96.06 120 TYR A CA 1
ATOM 964 C C . TYR A 1 120 ? -3.919 -3.302 3.440 1.00 96.06 120 TYR A C 1
ATOM 966 O O . TYR A 1 120 ? -3.291 -2.766 4.362 1.00 96.06 120 TYR A O 1
ATOM 974 N N . MET A 1 121 ? -4.882 -4.196 3.642 1.00 94.94 121 MET A N 1
ATOM 975 C CA . MET A 1 121 ? -5.236 -4.730 4.949 1.00 94.94 121 MET A CA 1
ATOM 976 C C . MET A 1 121 ? -4.766 -6.181 5.101 1.00 94.94 121 MET A C 1
ATOM 978 O O . MET A 1 121 ? -4.859 -6.993 4.183 1.00 94.94 121 MET A O 1
ATOM 982 N N . LEU A 1 122 ? -4.268 -6.515 6.288 1.00 94.75 122 LEU A N 1
ATOM 983 C CA . LEU A 1 122 ? -3.854 -7.860 6.681 1.00 94.75 122 LEU A CA 1
ATOM 984 C C . LEU A 1 122 ? -4.688 -8.298 7.881 1.00 94.75 122 LEU A C 1
ATOM 986 O O . LEU A 1 122 ? -4.713 -7.604 8.897 1.00 94.75 122 LEU A O 1
ATOM 990 N N . LYS A 1 123 ? -5.339 -9.455 7.794 1.00 92.50 123 LYS A N 1
ATOM 991 C CA . LYS A 1 123 ? -6.153 -10.034 8.872 1.00 92.50 123 LYS A CA 1
ATOM 992 C C . LYS A 1 123 ? -5.319 -11.047 9.650 1.00 92.50 123 LYS A C 1
ATOM 994 O O . LYS A 1 123 ? -4.615 -11.865 9.053 1.00 92.50 123 LYS A O 1
ATOM 999 N N . ASN A 1 124 ? -5.413 -11.038 10.978 1.00 90.19 124 ASN A N 1
ATOM 1000 C CA . ASN A 1 124 ? -4.650 -11.929 11.855 1.00 90.19 124 ASN A CA 1
ATOM 1001 C C . ASN A 1 124 ? -3.146 -11.938 11.493 1.00 90.19 124 ASN A C 1
ATOM 1003 O O . ASN A 1 124 ? -2.523 -10.885 11.331 1.00 90.19 124 ASN A O 1
ATOM 1007 N N . ASP A 1 125 ? -2.577 -13.130 11.302 1.00 88.75 125 ASP A N 1
ATOM 1008 C CA . ASP A 1 125 ? -1.158 -13.359 11.013 1.00 88.75 125 ASP A CA 1
ATOM 1009 C C . ASP A 1 125 ? -0.850 -13.423 9.498 1.00 88.75 125 ASP A C 1
ATOM 1011 O O . ASP A 1 125 ? 0.180 -13.960 9.082 1.00 88.75 125 ASP A O 1
ATOM 1015 N N . GLN A 1 126 ? -1.736 -12.895 8.638 1.00 91.44 126 GLN A N 1
ATOM 1016 C CA . GLN A 1 126 ? -1.475 -12.798 7.197 1.00 91.44 126 GLN A CA 1
ATOM 1017 C C . GLN A 1 126 ? -0.206 -11.977 6.923 1.00 91.44 126 GLN A C 1
ATOM 1019 O O . GLN A 1 126 ? -0.033 -10.884 7.451 1.00 91.44 126 GLN A O 1
ATOM 1024 N N . MET A 1 127 ? 0.691 -12.492 6.081 1.00 90.62 127 MET A N 1
ATOM 1025 C CA . MET A 1 127 ? 1.897 -11.755 5.660 1.00 90.62 127 MET A CA 1
ATOM 1026 C C . MET A 1 127 ? 1.696 -10.980 4.359 1.00 90.62 127 MET A C 1
ATOM 1028 O O . MET A 1 127 ? 2.467 -10.078 4.076 1.00 90.62 127 MET A O 1
ATOM 1032 N N . SER A 1 128 ? 0.693 -11.361 3.572 1.00 92.88 128 SER A N 1
ATOM 1033 C CA . SER A 1 128 ? 0.386 -10.800 2.263 1.00 92.88 128 SER A CA 1
ATOM 1034 C C . SER A 1 128 ? -1.137 -10.666 2.153 1.00 92.88 128 SER A C 1
ATOM 1036 O O . SER A 1 128 ? -1.839 -11.573 2.625 1.00 92.88 128 SER A O 1
ATOM 1038 N N . PRO A 1 129 ? -1.656 -9.543 1.628 1.00 94.25 129 PRO A N 1
ATOM 1039 C CA . PRO A 1 129 ? -3.083 -9.319 1.463 1.00 94.25 129 PRO A CA 1
ATOM 1040 C C . PRO A 1 129 ? -3.654 -10.178 0.335 1.00 94.25 129 PRO A C 1
ATOM 1042 O O . PRO A 1 129 ? -2.949 -10.649 -0.558 1.00 94.25 129 PRO A O 1
ATOM 1045 N N . GLN A 1 130 ? -4.973 -10.332 0.348 1.00 92.94 130 GLN A N 1
ATOM 1046 C CA . GLN A 1 130 ? -5.704 -10.768 -0.837 1.00 92.94 130 GLN A CA 1
ATOM 1047 C C . GLN A 1 130 ? -5.906 -9.583 -1.795 1.00 92.94 130 GLN A C 1
ATOM 1049 O O . GLN A 1 130 ? -5.786 -8.425 -1.393 1.00 92.94 130 GLN A O 1
ATOM 1054 N N . ALA A 1 131 ? -6.251 -9.862 -3.057 1.00 90.88 131 ALA A N 1
ATOM 1055 C CA . ALA A 1 131 ? -6.460 -8.824 -4.071 1.00 90.88 131 ALA A CA 1
ATOM 1056 C C . ALA A 1 131 ? -7.460 -7.746 -3.604 1.00 90.88 131 ALA A C 1
ATOM 1058 O O . ALA A 1 131 ? -7.117 -6.574 -3.520 1.00 90.88 131 ALA A O 1
ATOM 1059 N N . LEU A 1 132 ? -8.658 -8.152 -3.176 1.00 91.31 132 LEU A N 1
ATOM 1060 C CA . LEU A 1 132 ? -9.718 -7.224 -2.747 1.00 91.31 132 LEU A CA 1
ATOM 1061 C C . LEU A 1 132 ? -9.420 -6.485 -1.430 1.00 91.31 132 LEU A C 1
ATOM 1063 O O . LEU A 1 132 ? -10.117 -5.533 -1.082 1.00 91.31 132 LEU A O 1
ATOM 1067 N N . ASP A 1 133 ? -8.384 -6.918 -0.714 1.00 93.25 133 ASP A N 1
ATOM 1068 C C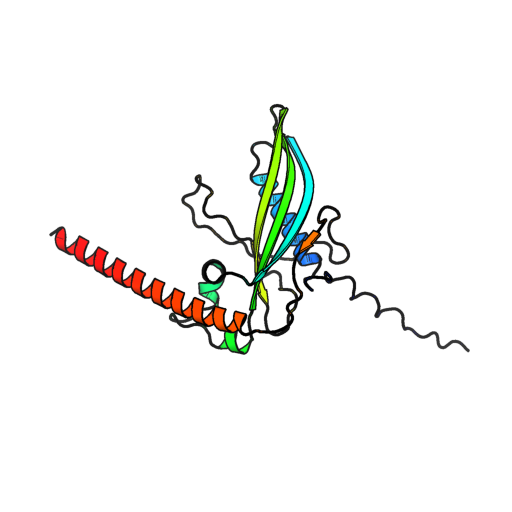A . ASP A 1 133 ? -7.861 -6.273 0.488 1.00 93.25 133 ASP A CA 1
ATOM 1069 C C . ASP A 1 133 ? -6.720 -5.279 0.139 1.00 93.25 133 ASP A C 1
ATOM 1071 O O . ASP A 1 133 ? -6.035 -4.802 1.041 1.00 93.25 133 ASP A O 1
ATOM 1075 N N . THR A 1 134 ? -6.487 -4.979 -1.151 1.00 95.19 134 THR A N 1
ATOM 1076 C CA . THR A 1 134 ? -5.438 -4.074 -1.666 1.00 95.19 134 THR A CA 1
ATOM 1077 C C . THR A 1 134 ? -6.018 -3.029 -2.619 1.00 95.19 134 THR A C 1
ATOM 1079 O O . THR A 1 134 ? -6.784 -3.359 -3.525 1.00 95.19 134 THR A O 1
ATOM 1082 N N . TYR A 1 135 ? -5.605 -1.772 -2.454 1.00 94.62 135 TYR A N 1
ATOM 1083 C CA . TYR A 1 135 ? -6.077 -0.631 -3.236 1.00 94.62 135 TYR A CA 1
ATOM 1084 C C . TYR A 1 135 ? -4.895 0.185 -3.748 1.00 94.62 135 TYR A C 1
ATOM 1086 O O . TYR A 1 135 ? -3.960 0.463 -3.000 1.00 94.62 135 TYR A O 1
ATOM 1094 N N . MET A 1 136 ? -4.957 0.600 -5.011 1.00 93.31 136 MET A N 1
ATOM 1095 C CA . MET A 1 136 ? -4.115 1.671 -5.534 1.00 93.31 136 MET A CA 1
ATOM 1096 C C . MET A 1 136 ? -4.722 3.014 -5.147 1.00 93.31 136 MET A C 1
ATOM 1098 O O . MET A 1 136 ? -5.901 3.269 -5.395 1.00 93.31 136 MET A O 1
ATOM 1102 N N . MET A 1 137 ? -3.900 3.867 -4.561 1.00 89.75 137 MET A N 1
ATOM 1103 C CA . MET A 1 137 ? -4.276 5.191 -4.108 1.00 89.75 137 MET A CA 1
ATOM 1104 C C . MET A 1 137 ? -4.084 6.202 -5.235 1.00 89.75 137 MET A C 1
ATOM 1106 O O . MET A 1 137 ? -3.001 6.313 -5.809 1.00 89.75 137 MET A O 1
ATOM 1110 N N . THR A 1 138 ? -5.139 6.944 -5.568 1.00 77.94 138 THR A N 1
ATOM 1111 C CA . THR A 1 138 ? -5.075 8.002 -6.583 1.00 77.94 138 THR A CA 1
ATOM 1112 C C . THR A 1 138 ? -4.742 9.344 -5.937 1.00 77.94 138 THR A C 1
ATOM 1114 O O . THR A 1 138 ? -5.387 9.760 -4.970 1.00 77.94 138 THR A O 1
ATOM 1117 N N . ASN A 1 139 ? -3.738 10.043 -6.476 1.00 64.06 139 ASN A N 1
ATOM 1118 C CA . ASN A 1 139 ? -3.382 11.383 -6.014 1.00 64.06 139 ASN A CA 1
ATOM 1119 C C . ASN A 1 139 ? -4.516 12.372 -6.309 1.00 64.06 139 ASN A C 1
ATOM 1121 O O . ASN A 1 139 ? -5.070 12.394 -7.406 1.00 64.06 139 ASN A O 1
ATOM 1125 N N . ILE A 1 140 ? -4.828 13.205 -5.317 1.00 49.66 140 ILE A N 1
ATOM 1126 C CA . ILE A 1 140 ? -5.876 14.237 -5.377 1.00 49.66 140 ILE A CA 1
ATOM 1127 C C . ILE A 1 140 ? -5.471 15.396 -6.315 1.00 49.66 140 ILE A C 1
ATOM 1129 O O . ILE A 1 140 ? -6.325 16.130 -6.793 1.00 49.66 140 ILE A O 1
ATOM 1133 N N . GLU A 1 141 ? -4.182 15.537 -6.637 1.00 38.25 141 GLU A N 1
ATOM 1134 C CA . GLU A 1 141 ? -3.613 16.695 -7.350 1.00 38.25 141 GLU A CA 1
ATOM 1135 C C . GLU A 1 141 ? -3.567 16.560 -8.886 1.00 38.25 141 GLU A C 1
ATOM 1137 O O . GLU A 1 141 ? -2.750 17.195 -9.551 1.00 38.25 141 GLU A O 1
ATOM 1142 N N . SER A 1 142 ? -4.435 15.750 -9.499 1.00 41.41 142 SER A N 1
ATOM 1143 C CA . SER A 1 142 ? -4.681 15.908 -10.938 1.00 41.41 142 SER A CA 1
ATOM 1144 C C . SER A 1 142 ? -5.618 17.102 -11.129 1.00 41.41 142 SER A C 1
ATOM 1146 O O . SER A 1 142 ? -6.835 16.949 -11.137 1.00 41.41 142 SER A O 1
ATOM 1148 N N . GLU A 1 143 ? -5.033 18.296 -11.272 1.00 36.31 143 GLU A N 1
ATOM 1149 C CA . GLU A 1 143 ? -5.707 19.599 -11.451 1.00 36.31 143 GLU A CA 1
ATOM 1150 C C . GLU A 1 143 ? -6.743 19.653 -12.599 1.00 36.31 143 GLU A C 1
ATOM 1152 O O . GLU A 1 143 ? -7.457 20.642 -12.737 1.00 36.31 143 GLU A O 1
ATOM 1157 N N . GLU A 1 144 ? -6.869 18.607 -13.421 1.00 40.59 144 GLU A N 1
ATOM 1158 C CA . GLU A 1 144 ? -7.849 18.534 -14.512 1.00 40.59 144 GLU A CA 1
ATOM 1159 C C . GLU A 1 144 ? -9.173 17.855 -14.127 1.00 40.59 144 GLU A C 1
ATOM 1161 O O . GLU A 1 144 ? -10.105 17.869 -14.929 1.00 40.59 144 GLU A O 1
ATOM 1166 N N . ASN A 1 145 ? -9.310 17.300 -12.918 1.00 38.00 145 ASN A N 1
ATOM 1167 C CA . ASN A 1 145 ? -10.572 16.714 -12.473 1.00 38.00 145 ASN A CA 1
ATOM 1168 C C . ASN A 1 145 ? -10.912 17.142 -11.040 1.00 38.00 145 ASN A C 1
ATOM 1170 O O . ASN A 1 145 ? -10.456 16.535 -10.075 1.00 38.00 145 ASN A O 1
ATOM 1174 N N . GLU A 1 146 ? -11.837 18.095 -10.897 1.00 35.53 146 GLU A N 1
ATOM 1175 C CA . GLU A 1 146 ? -12.685 18.263 -9.699 1.00 35.53 146 GLU A CA 1
ATOM 1176 C C . GLU A 1 146 ? -13.632 17.048 -9.516 1.00 35.53 146 GLU A C 1
ATOM 1178 O O . GLU A 1 146 ? -14.840 17.170 -9.317 1.00 35.53 146 GLU A O 1
ATOM 1183 N N . GLY A 1 147 ? -13.099 15.835 -9.654 1.00 37.38 147 GLY A N 1
ATOM 1184 C CA . GLY A 1 147 ? -13.824 14.579 -9.669 1.00 37.38 147 GLY A CA 1
ATOM 1185 C C . GLY A 1 147 ? -13.222 13.647 -8.637 1.00 37.38 147 GLY A C 1
ATOM 1186 O O . GLY A 1 147 ? -12.056 13.289 -8.740 1.00 37.38 147 GLY A O 1
ATOM 1187 N N . VAL A 1 148 ? -14.036 13.302 -7.638 1.00 43.06 148 VAL A N 1
ATOM 1188 C CA . VAL A 1 148 ? -13.906 12.183 -6.690 1.00 43.06 148 VAL A CA 1
ATOM 1189 C C . VAL A 1 148 ? -12.648 11.331 -6.925 1.00 43.06 148 VAL A C 1
ATOM 1191 O O . VAL A 1 148 ? -12.616 10.524 -7.849 1.00 43.06 148 VAL A O 1
ATOM 1194 N N . SER A 1 149 ? -11.624 11.487 -6.078 1.00 53.53 149 SER A N 1
ATOM 1195 C CA . SER A 1 149 ? -10.514 10.527 -6.017 1.00 53.53 149 SER A CA 1
ATOM 1196 C C . SER A 1 149 ? -11.104 9.163 -5.647 1.00 53.53 149 SER A C 1
ATOM 1198 O O . SER A 1 149 ? -11.653 9.004 -4.554 1.00 53.53 149 SER A O 1
ATOM 1200 N N . VAL A 1 150 ? -11.100 8.219 -6.591 1.00 66.56 150 VAL A N 1
ATOM 1201 C CA . VAL A 1 150 ? -11.591 6.854 -6.377 1.00 66.56 150 VAL A CA 1
ATOM 1202 C C . VAL A 1 150 ? -10.372 5.959 -6.230 1.00 66.56 150 VAL A C 1
ATOM 1204 O O . VAL A 1 150 ? -9.722 5.642 -7.224 1.00 66.56 150 VAL A O 1
ATOM 1207 N N . ASP A 1 151 ? -10.076 5.544 -4.997 1.00 83.62 151 ASP A N 1
ATOM 1208 C CA . ASP A 1 151 ? -9.072 4.511 -4.743 1.00 83.62 151 ASP A CA 1
ATOM 1209 C C . ASP A 1 151 ? -9.517 3.192 -5.412 1.00 83.62 151 ASP A C 1
ATOM 1211 O O . ASP A 1 151 ? -10.695 2.819 -5.389 1.00 83.62 151 ASP A O 1
ATOM 1215 N N . ILE A 1 152 ? -8.583 2.482 -6.045 1.00 85.25 152 ILE A N 1
ATOM 1216 C CA . ILE A 1 152 ? -8.900 1.431 -7.022 1.00 85.25 152 ILE A CA 1
ATOM 1217 C C . ILE A 1 152 ? -8.545 0.061 -6.443 1.00 85.25 152 ILE A C 1
ATOM 1219 O O . ILE A 1 152 ? -7.354 -0.229 -6.293 1.00 85.25 152 ILE A O 1
ATOM 1223 N N . PRO A 1 153 ? -9.528 -0.809 -6.145 1.00 88.69 153 PRO A N 1
ATOM 1224 C CA . PRO A 1 153 ? -9.247 -2.139 -5.621 1.00 88.69 153 PRO A CA 1
ATOM 1225 C C . PRO A 1 153 ? -8.552 -3.011 -6.667 1.00 88.69 153 PRO A C 1
ATOM 1227 O O . PRO A 1 153 ? -8.819 -2.916 -7.872 1.00 88.69 153 PRO A O 1
ATOM 1230 N N . PHE A 1 154 ? -7.704 -3.933 -6.217 1.00 89.44 154 PHE A N 1
ATOM 1231 C CA . PHE A 1 154 ? -7.225 -4.996 -7.092 1.00 89.44 154 PHE A CA 1
ATOM 1232 C C . PHE A 1 154 ? -8.338 -6.030 -7.268 1.00 89.44 154 PHE A C 1
ATOM 1234 O O . PHE A 1 154 ? -8.753 -6.679 -6.313 1.00 89.44 154 PHE A O 1
ATOM 1241 N N . ALA A 1 155 ? -8.815 -6.199 -8.503 1.00 87.69 155 ALA A N 1
ATOM 1242 C CA . ALA A 1 155 ? -9.777 -7.251 -8.828 1.00 87.69 155 ALA A CA 1
ATOM 1243 C C . ALA A 1 155 ? -9.163 -8.654 -8.656 1.00 87.69 155 ALA A C 1
ATOM 1245 O O . ALA A 1 155 ? -9.809 -9.561 -8.140 1.00 87.69 155 ALA A O 1
ATOM 1246 N N . GLU A 1 156 ? -7.901 -8.804 -9.057 1.00 89.38 156 GLU A N 1
ATOM 1247 C CA . GLU A 1 156 ? -7.110 -10.030 -8.976 1.00 89.38 156 GLU A CA 1
ATOM 1248 C C . GLU A 1 156 ? -5.612 -9.690 -8.934 1.00 89.38 156 GLU A C 1
ATOM 1250 O O . GLU A 1 156 ? -5.210 -8.565 -9.258 1.00 89.38 156 GLU A O 1
ATOM 1255 N N . LEU A 1 157 ? -4.795 -10.657 -8.509 1.00 89.06 157 LEU A N 1
ATOM 1256 C CA . LEU A 1 157 ? -3.343 -10.600 -8.651 1.00 89.06 157 LEU A CA 1
ATOM 1257 C C . LEU A 1 157 ? -2.960 -11.454 -9.861 1.00 89.06 157 LEU A C 1
ATOM 1259 O O . LEU A 1 157 ? -3.342 -12.615 -9.917 1.00 89.06 157 LEU A O 1
ATOM 1263 N N . ASN A 1 158 ? -2.241 -10.864 -10.816 1.00 88.12 158 ASN A N 1
ATOM 1264 C CA . ASN A 1 158 ? -1.902 -11.504 -12.098 1.00 88.12 158 ASN A CA 1
ATOM 1265 C C . ASN A 1 158 ? -0.393 -11.535 -12.373 1.00 88.12 158 ASN A C 1
ATOM 1267 O O . ASN A 1 158 ? 0.051 -12.029 -13.412 1.00 88.12 158 ASN A O 1
ATOM 1271 N N . GLY A 1 159 ? 0.404 -10.960 -11.474 1.00 83.56 159 GLY A N 1
ATOM 1272 C CA . GLY A 1 159 ? 1.85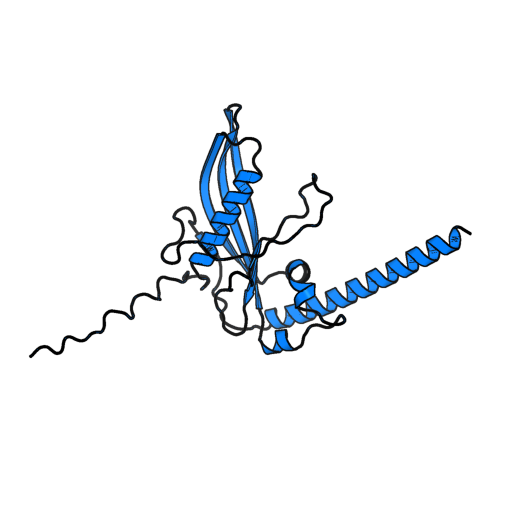4 -10.945 -11.579 1.00 83.56 159 GLY A CA 1
ATOM 1273 C C . GLY A 1 159 ? 2.464 -12.332 -11.373 1.00 83.56 159 GLY A C 1
ATOM 1274 O O . GLY A 1 159 ? 1.893 -13.207 -10.730 1.00 83.56 159 GLY A O 1
ATOM 1275 N N . SER A 1 160 ? 3.685 -12.534 -11.872 1.00 86.12 160 SER A N 1
ATOM 1276 C CA . SER A 1 160 ? 4.419 -13.781 -11.621 1.00 86.12 160 SER A CA 1
ATOM 1277 C C . SER A 1 160 ? 4.569 -14.031 -10.118 1.00 86.12 160 SER A C 1
ATOM 1279 O O . SER A 1 160 ? 5.042 -13.168 -9.381 1.00 86.12 160 SER A O 1
ATOM 1281 N N . ASN A 1 161 ? 4.224 -15.233 -9.663 1.00 87.38 161 ASN A N 1
ATOM 1282 C CA . ASN A 1 161 ? 4.422 -15.628 -8.269 1.00 87.38 161 ASN A CA 1
ATOM 1283 C C . ASN A 1 161 ? 5.825 -16.230 -8.027 1.00 87.38 161 ASN A C 1
ATOM 1285 O O . ASN A 1 161 ? 6.284 -16.345 -6.899 1.00 87.38 161 ASN A O 1
ATOM 1289 N N . PHE A 1 162 ? 6.565 -16.593 -9.078 1.00 85.50 162 PHE A N 1
ATOM 1290 C CA . PHE A 1 162 ? 7.862 -17.273 -8.929 1.00 85.50 162 PHE A CA 1
ATOM 1291 C C . PHE A 1 162 ? 9.052 -16.316 -8.857 1.00 85.50 162 PHE A C 1
ATOM 1293 O O . PHE A 1 162 ? 9.998 -16.536 -8.099 1.00 85.50 162 PHE A O 1
ATOM 1300 N N . PHE A 1 163 ? 9.010 -15.248 -9.649 1.00 89.31 163 PHE A N 1
ATOM 1301 C CA . PHE A 1 163 ? 10.110 -14.303 -9.806 1.00 89.31 163 PHE A CA 1
ATOM 1302 C C . PHE A 1 163 ? 9.563 -12.887 -9.775 1.00 89.31 163 PHE A C 1
ATOM 1304 O O . PHE A 1 163 ? 8.486 -12.639 -10.310 1.00 89.31 163 PHE A O 1
ATOM 1311 N N . LEU A 1 164 ? 10.314 -11.971 -9.175 1.00 93.06 164 LEU A N 1
ATOM 1312 C CA . LEU A 1 164 ? 10.055 -10.545 -9.329 1.00 93.06 164 LEU A CA 1
ATOM 1313 C C . LEU A 1 164 ? 10.408 -10.125 -10.757 1.00 93.06 164 LEU A C 1
ATOM 1315 O O . LEU A 1 164 ? 11.307 -10.711 -11.368 1.00 93.06 164 LEU A O 1
ATOM 1319 N N . ASP A 1 165 ? 9.710 -9.123 -11.280 1.00 94.00 165 ASP A N 1
ATOM 1320 C CA . ASP A 1 165 ? 10.084 -8.494 -12.540 1.00 94.00 165 ASP A CA 1
ATOM 1321 C C . ASP A 1 165 ? 11.534 -7.993 -12.452 1.00 94.00 165 ASP A C 1
ATOM 1323 O O . ASP A 1 165 ? 11.936 -7.378 -11.465 1.00 94.00 165 ASP A O 1
ATOM 1327 N N . GLY A 1 166 ? 12.336 -8.258 -13.488 1.00 93.06 166 GLY A N 1
ATOM 1328 C CA . GLY A 1 166 ? 13.757 -7.901 -13.509 1.00 93.06 166 GLY A CA 1
ATOM 1329 C C . GLY A 1 166 ? 14.030 -6.393 -13.456 1.00 93.06 166 GLY A C 1
ATOM 1330 O O . GLY A 1 166 ? 15.178 -5.989 -13.274 1.00 93.06 166 GLY A O 1
ATOM 1331 N N . LYS A 1 167 ? 13.003 -5.553 -13.628 1.00 96.31 167 LYS A N 1
ATOM 1332 C CA . LYS A 1 167 ? 13.073 -4.104 -13.421 1.00 96.31 167 LYS A CA 1
ATOM 1333 C C . LYS A 1 167 ? 12.920 -3.697 -11.963 1.00 96.31 167 LYS A C 1
ATOM 1335 O O . LYS A 1 167 ? 13.391 -2.617 -11.622 1.00 96.31 167 LYS A O 1
ATOM 1340 N N . ILE A 1 168 ? 12.341 -4.539 -11.109 1.00 96.31 168 ILE A N 1
ATOM 1341 C CA . ILE A 1 168 ? 12.291 -4.319 -9.662 1.00 96.31 168 ILE A CA 1
ATOM 1342 C C . ILE A 1 168 ? 13.674 -4.657 -9.098 1.00 96.31 168 ILE A C 1
ATOM 1344 O O . ILE A 1 168 ? 14.004 -5.817 -8.860 1.00 96.31 168 ILE A O 1
ATOM 1348 N N . GLN A 1 169 ? 14.512 -3.637 -8.924 1.00 95.88 169 GLN A N 1
ATOM 1349 C CA . GLN A 1 169 ? 15.900 -3.823 -8.492 1.00 95.88 169 GLN A CA 1
ATOM 1350 C C . GLN A 1 169 ? 16.046 -3.871 -6.973 1.00 95.88 169 GLN A C 1
ATOM 1352 O O . GLN A 1 169 ? 17.004 -4.453 -6.465 1.00 95.88 169 GLN A O 1
ATOM 1357 N N . SER A 1 170 ? 15.117 -3.247 -6.249 1.00 94.88 170 SER A N 1
ATOM 1358 C CA . SER A 1 170 ? 15.184 -3.138 -4.797 1.00 94.88 170 SER A CA 1
ATOM 1359 C C . SER A 1 170 ? 13.804 -3.209 -4.165 1.00 94.88 170 SER A C 1
ATOM 1361 O O . SER A 1 170 ? 12.831 -2.664 -4.690 1.00 94.88 170 SER A O 1
ATOM 1363 N N . ILE A 1 171 ? 13.746 -3.878 -3.015 1.00 94.62 171 ILE A N 1
ATOM 1364 C CA . ILE A 1 171 ? 12.569 -3.951 -2.155 1.00 94.62 171 ILE A CA 1
ATOM 1365 C C . ILE A 1 171 ? 13.019 -3.609 -0.740 1.00 94.62 171 ILE A C 1
ATOM 1367 O O . ILE A 1 171 ? 13.780 -4.355 -0.113 1.00 94.62 171 ILE A O 1
ATOM 1371 N N . ILE A 1 172 ? 12.571 -2.450 -0.273 1.00 94.88 172 ILE A N 1
ATOM 1372 C CA . ILE A 1 172 ? 12.941 -1.832 0.992 1.00 94.88 172 ILE A CA 1
ATOM 1373 C C . ILE A 1 172 ? 11.772 -1.990 1.953 1.00 94.88 172 ILE A C 1
ATOM 1375 O O . ILE A 1 172 ? 10.657 -1.544 1.698 1.00 94.88 172 ILE A O 1
ATOM 1379 N N . GLY A 1 173 ? 12.024 -2.619 3.088 1.00 89.69 173 GLY A N 1
ATOM 1380 C CA . GLY A 1 173 ? 10.979 -2.869 4.060 1.00 89.69 173 GLY A CA 1
ATOM 1381 C C . GLY A 1 173 ? 11.424 -3.845 5.122 1.00 89.69 173 GLY A C 1
ATOM 1382 O O . GLY A 1 173 ? 12.519 -4.409 5.055 1.00 89.69 173 GLY A O 1
ATOM 1383 N N . VAL A 1 174 ? 10.556 -4.040 6.105 1.00 82.31 174 VAL A N 1
ATOM 1384 C CA . VAL A 1 174 ? 10.769 -5.017 7.164 1.00 82.31 174 VAL A CA 1
ATOM 1385 C C . VAL A 1 174 ? 9.582 -5.953 7.243 1.00 82.31 174 VAL A C 1
ATOM 1387 O O . VAL A 1 174 ? 8.422 -5.553 7.167 1.00 82.31 174 VAL A O 1
ATOM 1390 N N . LYS A 1 175 ? 9.898 -7.229 7.410 1.00 83.12 175 LYS A N 1
ATOM 1391 C CA . LYS A 1 175 ? 8.925 -8.284 7.615 1.00 83.12 175 LYS A CA 1
ATOM 1392 C C . LYS A 1 175 ? 8.216 -8.091 8.959 1.00 83.12 175 LYS A C 1
ATOM 1394 O O . LYS A 1 175 ? 8.762 -8.407 10.017 1.00 83.12 175 LYS A O 1
ATOM 1399 N N . GLU A 1 176 ? 6.982 -7.599 8.907 1.00 74.75 176 GLU A N 1
ATOM 1400 C CA . GLU A 1 176 ? 6.125 -7.415 10.079 1.00 74.75 176 GLU A CA 1
ATOM 1401 C C . GLU A 1 176 ? 5.054 -8.504 10.161 1.00 74.75 176 GLU A C 1
ATOM 1403 O O . GLU A 1 176 ? 4.063 -8.522 9.431 1.00 74.75 176 GLU A O 1
ATOM 1408 N N . ASN A 1 177 ? 5.248 -9.432 11.095 1.00 72.75 177 ASN A N 1
ATOM 1409 C CA . ASN A 1 177 ? 4.441 -10.655 11.154 1.00 72.75 177 ASN A CA 1
ATOM 1410 C C . ASN A 1 177 ? 3.259 -10.561 12.116 1.00 72.75 177 ASN A C 1
ATOM 1412 O O . ASN A 1 177 ? 2.348 -11.374 12.025 1.00 72.75 177 ASN A O 1
ATOM 1416 N N . ALA A 1 178 ? 3.310 -9.631 13.069 1.00 87.44 178 ALA A N 1
ATOM 1417 C CA . ALA A 1 178 ? 2.431 -9.635 14.226 1.00 87.44 178 ALA A CA 1
ATOM 1418 C C . ALA A 1 178 ? 1.762 -8.280 14.431 1.00 87.44 178 ALA A C 1
ATOM 1420 O O . ALA A 1 178 ? 2.326 -7.230 14.128 1.00 87.44 178 ALA A O 1
ATOM 1421 N N . PHE A 1 179 ? 0.562 -8.338 14.997 1.00 92.25 179 PHE A N 1
ATOM 1422 C CA . PHE A 1 179 ? -0.162 -7.178 15.493 1.00 92.25 179 PHE A CA 1
ATOM 1423 C C . PHE A 1 179 ? 0.598 -6.501 16.637 1.00 92.25 179 PHE A C 1
ATOM 1425 O O . PHE A 1 179 ? 0.948 -7.145 17.628 1.00 92.25 179 PHE A O 1
ATOM 1432 N N . SER A 1 180 ? 0.848 -5.205 16.487 1.00 92.50 180 SER A N 1
ATOM 1433 C CA . SER A 1 180 ? 1.729 -4.409 17.339 1.00 92.50 180 SER A CA 1
ATOM 1434 C C . SER A 1 180 ? 0.988 -3.290 18.082 1.00 92.50 180 SER A C 1
ATOM 1436 O O . SER A 1 180 ? -0.185 -3.007 17.835 1.00 92.50 180 SER A O 1
ATOM 1438 N N . GLU A 1 181 ? 1.687 -2.598 18.986 1.00 93.25 181 GLU A N 1
ATOM 1439 C CA . GLU A 1 181 ? 1.155 -1.389 19.634 1.00 93.25 181 GLU A CA 1
ATOM 1440 C C . GLU A 1 181 ? 0.920 -0.240 18.640 1.00 93.25 181 GLU A C 1
ATOM 1442 O O . GLU A 1 181 ? 0.013 0.567 18.839 1.00 93.25 181 GLU A O 1
ATOM 1447 N N . LEU A 1 182 ? 1.680 -0.183 17.538 1.00 92.25 182 LEU A N 1
ATOM 1448 C CA . LEU A 1 182 ? 1.440 0.793 16.470 1.00 92.25 182 LEU A CA 1
ATOM 1449 C C . LEU A 1 182 ? 0.100 0.527 15.773 1.00 92.25 182 LEU A C 1
ATOM 1451 O O . LEU A 1 182 ? -0.639 1.469 15.493 1.00 92.25 182 LEU A O 1
ATOM 1455 N N . ASP A 1 183 ? -0.261 -0.746 15.589 1.00 94.38 183 ASP A N 1
ATOM 1456 C CA . ASP A 1 183 ? -1.560 -1.134 15.031 1.00 94.38 183 ASP A CA 1
ATOM 1457 C C . ASP A 1 183 ? -2.713 -0.790 15.986 1.00 94.38 183 ASP A C 1
ATOM 1459 O O . ASP A 1 183 ? -3.751 -0.292 15.559 1.00 94.38 183 ASP A O 1
ATOM 1463 N N . LYS A 1 184 ? -2.531 -0.952 17.303 1.00 94.25 184 LYS A N 1
ATOM 1464 C CA . LYS A 1 184 ? -3.516 -0.472 18.294 1.00 94.25 184 LYS A CA 1
ATOM 1465 C C . LYS A 1 184 ? -3.688 1.042 18.238 1.00 94.25 184 LYS A C 1
ATOM 1467 O O . LYS A 1 184 ? -4.813 1.539 18.269 1.00 94.25 184 LYS A O 1
ATOM 1472 N N . LYS A 1 185 ? -2.578 1.777 18.138 1.00 95.50 185 LYS A N 1
ATOM 1473 C CA . LYS A 1 185 ? -2.589 3.238 18.031 1.00 95.50 185 LYS A CA 1
ATOM 1474 C C . LYS A 1 185 ? -3.309 3.707 16.765 1.00 95.50 185 LYS A C 1
ATOM 1476 O O . LYS A 1 185 ? -4.016 4.708 16.824 1.00 95.50 185 LYS A O 1
ATOM 1481 N N . MET A 1 186 ? -3.196 2.967 15.659 1.00 95.62 186 MET A N 1
ATOM 1482 C CA . MET A 1 186 ? -3.948 3.238 14.431 1.00 95.62 186 MET A CA 1
ATOM 1483 C C . MET A 1 186 ? -5.454 3.336 14.701 1.00 95.62 186 MET A C 1
ATOM 1485 O O . MET A 1 186 ? -6.082 4.317 14.321 1.00 95.62 186 MET A O 1
ATOM 1489 N N . TYR A 1 187 ? -6.033 2.380 15.431 1.00 94.81 187 TYR A N 1
ATOM 1490 C CA . TYR A 1 187 ? -7.464 2.390 15.753 1.00 94.81 187 TYR A CA 1
ATOM 1491 C C . TYR A 1 187 ? -7.904 3.572 16.617 1.00 94.81 187 TYR A C 1
ATOM 1493 O O . TYR A 1 187 ? -8.997 4.109 16.414 1.00 94.81 187 TYR A O 1
ATOM 1501 N N . LEU A 1 188 ? -7.061 3.993 17.564 1.00 94.31 188 LEU A N 1
ATOM 1502 C CA . LEU A 1 188 ? -7.315 5.191 18.365 1.00 94.31 188 LEU A CA 1
ATOM 1503 C C . LEU A 1 188 ? -7.337 6.434 17.471 1.00 94.31 188 LEU A C 1
ATOM 1505 O O . LEU A 1 188 ? -8.322 7.168 17.483 1.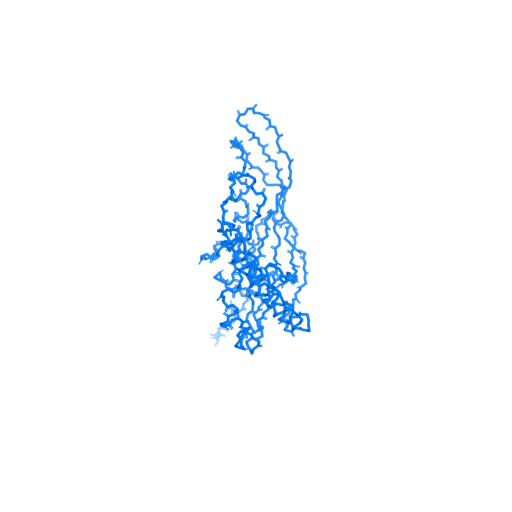00 94.31 188 LEU A O 1
ATOM 1509 N N . ASN A 1 189 ? -6.318 6.596 16.623 1.00 95.56 189 ASN A N 1
ATOM 1510 C CA . ASN A 1 189 ? -6.226 7.717 15.688 1.00 95.56 189 ASN A CA 1
ATOM 1511 C C . ASN A 1 189 ? -7.421 7.752 14.720 1.00 95.56 189 ASN A C 1
ATOM 1513 O O . ASN A 1 189 ? -7.979 8.814 14.458 1.00 95.56 189 ASN A O 1
ATOM 1517 N N . LEU A 1 190 ? -7.850 6.593 14.208 1.00 95.06 190 LEU A N 1
ATOM 1518 C CA . LEU A 1 190 ? -9.025 6.483 13.340 1.00 95.06 190 LEU A CA 1
ATOM 1519 C C . LEU A 1 190 ? -10.308 6.907 14.063 1.00 95.06 190 LEU A C 1
ATOM 1521 O O . LEU A 1 190 ? -11.125 7.631 13.498 1.00 95.06 190 LEU A O 1
ATOM 1525 N N . SER A 1 191 ? -10.473 6.490 15.320 1.00 92.94 191 SER A N 1
ATOM 1526 C CA . SER A 1 191 ? -11.631 6.860 16.139 1.00 92.94 191 SER A CA 1
ATOM 1527 C C . SER A 1 191 ? -11.661 8.360 16.445 1.00 92.94 191 SER A C 1
ATOM 1529 O O . SER A 1 191 ? -12.722 8.979 16.416 1.00 92.94 191 SER A O 1
ATOM 1531 N N . GLU A 1 192 ? -10.505 8.966 16.722 1.00 93.12 192 GLU A N 1
ATOM 1532 C CA . GLU A 1 192 ? -10.374 10.416 16.910 1.00 93.12 192 GLU A CA 1
ATOM 1533 C C . GLU A 1 192 ? -10.689 11.183 15.624 1.00 93.12 192 GLU A C 1
ATOM 1535 O O . GLU A 1 192 ? -11.441 12.159 15.654 1.00 93.12 192 GLU A O 1
ATOM 1540 N N . LYS A 1 193 ? -10.188 10.703 14.480 1.00 92.50 193 LYS A N 1
ATOM 1541 C CA . LYS A 1 193 ? -10.453 11.307 13.172 1.00 92.50 193 LYS A CA 1
ATOM 1542 C C . LYS A 1 193 ? -11.937 11.258 12.803 1.00 92.50 193 LYS A C 1
ATOM 1544 O O . LYS A 1 193 ? -12.470 12.254 12.322 1.00 92.50 193 LYS A O 1
ATOM 1549 N N . GLN A 1 194 ? -12.621 10.145 13.079 1.00 92.50 194 GLN A N 1
ATOM 1550 C CA . GLN A 1 194 ? -14.068 10.026 12.879 1.00 92.50 194 GLN A CA 1
ATOM 1551 C C . GLN A 1 194 ? -14.842 11.068 13.696 1.00 92.50 194 GLN A C 1
ATOM 1553 O O . GLN A 1 194 ? -15.647 11.805 13.131 1.00 92.50 194 GLN A O 1
ATOM 1558 N N . LYS A 1 195 ? -14.541 11.195 14.996 1.00 91.19 195 LYS A N 1
ATOM 1559 C CA . LYS A 1 195 ? -15.175 12.198 15.870 1.00 91.19 195 LYS A CA 1
ATOM 1560 C C . LYS A 1 195 ? -14.946 13.622 15.374 1.00 91.19 195 LYS A C 1
ATOM 1562 O O . LYS A 1 195 ? -15.869 14.430 15.368 1.00 91.19 195 LYS A O 1
ATOM 1567 N N . PHE A 1 196 ? -13.723 13.933 14.947 1.00 90.56 196 PHE A N 1
ATOM 1568 C CA . PHE A 1 196 ? -13.403 15.249 14.400 1.00 90.56 196 PHE A CA 1
ATOM 1569 C C . PHE A 1 196 ? -14.229 15.558 13.142 1.00 90.56 196 PHE A C 1
ATOM 1571 O O . PHE A 1 196 ? -14.791 16.647 13.027 1.00 90.56 196 PHE A O 1
ATOM 1578 N N . ASN A 1 197 ? -14.358 14.593 12.228 1.00 88.31 197 ASN A N 1
ATOM 1579 C CA . ASN A 1 197 ? -15.149 14.759 11.009 1.00 88.31 197 ASN A CA 1
ATOM 1580 C C . ASN A 1 197 ? -16.651 14.925 11.296 1.00 88.31 197 ASN A C 1
ATOM 1582 O O . ASN A 1 197 ? -17.309 15.723 10.630 1.00 88.31 197 ASN A O 1
ATOM 1586 N N . GLU A 1 198 ? -17.190 14.217 12.292 1.00 89.19 198 GLU A N 1
ATOM 1587 C CA . GLU A 1 198 ? -18.577 14.390 12.749 1.00 89.19 198 GLU A CA 1
ATOM 1588 C C . GLU A 1 198 ? -18.808 15.800 13.302 1.00 89.19 198 GLU A C 1
ATOM 1590 O O . GLU A 1 198 ? -19.714 16.499 12.850 1.00 89.19 198 GLU A O 1
ATOM 1595 N N . MET A 1 199 ? -17.928 16.264 14.197 1.00 90.38 199 MET A N 1
ATOM 1596 C CA . MET A 1 199 ? -17.994 17.621 14.748 1.00 90.38 199 MET A CA 1
ATOM 1597 C C . MET A 1 199 ? -17.914 18.691 13.655 1.00 90.38 199 MET A C 1
ATOM 1599 O O . MET A 1 199 ? -18.659 19.670 13.695 1.00 90.38 199 MET A O 1
ATOM 1603 N N . TYR A 1 200 ? -17.027 18.509 12.674 1.00 90.62 200 TYR A N 1
ATOM 1604 C CA . TYR A 1 200 ? -16.903 19.426 11.543 1.00 90.62 200 TYR A CA 1
ATOM 1605 C C . TYR A 1 200 ? -18.179 19.446 10.692 1.00 90.62 200 TYR A C 1
ATOM 1607 O O . TYR A 1 200 ? -18.684 20.519 10.368 1.00 90.62 200 TYR A O 1
ATOM 1615 N N . SER A 1 201 ? -18.738 18.273 10.377 1.00 88.44 201 SER A N 1
ATOM 1616 C CA . SER A 1 201 ? -19.982 18.162 9.610 1.00 88.44 201 SER A CA 1
ATOM 1617 C C . SER A 1 201 ? -21.151 18.849 10.316 1.00 88.44 201 SER A C 1
ATOM 1619 O O . SER A 1 201 ? -21.922 19.567 9.679 1.00 88.44 201 SER A O 1
ATOM 1621 N N . ASP A 1 202 ? -21.276 18.677 11.630 1.00 90.50 202 ASP A N 1
ATOM 1622 C CA . ASP A 1 202 ? -22.348 19.297 12.406 1.00 90.50 202 ASP A CA 1
ATOM 1623 C C . ASP A 1 202 ? -22.167 20.813 12.531 1.00 90.50 202 ASP A C 1
ATOM 1625 O O . ASP A 1 202 ? -23.136 21.560 12.372 1.00 90.50 202 ASP A O 1
ATOM 1629 N N . ALA A 1 203 ? -20.932 21.290 12.709 1.00 90.69 203 ALA A N 1
ATOM 1630 C CA . ALA A 1 203 ? -20.623 22.716 12.659 1.00 90.69 203 ALA A CA 1
ATOM 1631 C C . ALA A 1 203 ? -20.960 23.328 11.288 1.00 90.69 203 ALA A C 1
ATOM 1633 O O . ALA A 1 203 ? -21.496 24.434 11.217 1.00 90.69 203 ALA A O 1
ATOM 1634 N N . GLU A 1 204 ? -20.702 22.610 10.193 1.00 90.44 204 GLU A N 1
ATOM 1635 C CA . GLU A 1 204 ? -21.027 23.071 8.844 1.00 90.44 204 GLU A CA 1
ATOM 1636 C C . GLU A 1 204 ? -22.541 23.115 8.590 1.00 90.44 204 GLU A C 1
ATOM 1638 O O . GLU A 1 204 ? -23.035 24.076 7.996 1.00 90.44 204 GLU A O 1
ATOM 1643 N N . LYS A 1 205 ? -23.295 22.117 9.071 1.00 91.06 205 LYS A N 1
ATOM 1644 C CA . LYS A 1 205 ? -24.768 22.123 9.019 1.00 91.06 205 LYS A CA 1
ATOM 1645 C C . LYS A 1 205 ? -25.344 23.303 9.794 1.00 91.06 205 LYS A C 1
ATOM 1647 O O . LYS A 1 205 ? -26.227 23.978 9.276 1.00 91.06 205 LYS A O 1
ATOM 1652 N N . LEU A 1 206 ? -24.824 23.567 10.996 1.00 90.75 206 LEU A N 1
ATOM 1653 C CA . LEU A 1 206 ? -25.213 24.729 11.794 1.00 90.75 206 LEU A CA 1
ATOM 1654 C C . LEU A 1 206 ? -24.891 26.026 11.052 1.00 90.75 206 LEU A C 1
ATOM 1656 O O . LEU A 1 206 ? -25.766 26.864 10.891 1.00 90.75 206 LEU A O 1
ATOM 1660 N N . ARG A 1 207 ? -23.678 26.187 10.514 1.00 90.62 207 ARG A N 1
ATOM 1661 C CA . ARG A 1 207 ? -23.328 27.382 9.733 1.00 90.62 207 ARG A CA 1
ATOM 1662 C C . ARG A 1 207 ? -24.307 27.608 8.576 1.00 90.62 207 ARG A C 1
ATOM 1664 O O . ARG A 1 207 ? -24.867 28.689 8.454 1.00 90.62 207 ARG A O 1
ATOM 1671 N N . LYS A 1 208 ? -24.577 26.564 7.786 1.00 90.19 208 LYS A N 1
ATOM 1672 C CA . LYS A 1 208 ? -25.532 26.615 6.668 1.00 90.19 208 LYS A CA 1
ATOM 1673 C C . LYS A 1 208 ? -26.951 26.966 7.119 1.00 90.19 208 LYS A C 1
ATOM 1675 O O . LYS A 1 208 ? -27.630 27.704 6.414 1.00 90.19 208 LYS A O 1
ATOM 1680 N N . SER A 1 209 ? -27.404 26.465 8.271 1.00 88.19 209 SER A N 1
ATOM 1681 C CA . SER A 1 209 ? -28.735 26.804 8.783 1.00 88.19 209 SER A CA 1
ATOM 1682 C C . SER A 1 209 ? -28.825 28.261 9.238 1.00 88.19 209 SER A C 1
ATOM 1684 O O . SER A 1 209 ? -29.866 28.879 9.061 1.00 88.19 209 SER A O 1
ATOM 1686 N N . TRP A 1 210 ? -27.752 28.818 9.806 1.00 86.25 210 TRP A N 1
ATOM 1687 C CA . TRP A 1 210 ? -27.696 30.230 10.196 1.00 86.25 210 TRP A CA 1
ATOM 1688 C C . TRP A 1 210 ? -27.659 31.152 8.974 1.00 86.25 210 TRP A C 1
ATOM 1690 O O . TRP A 1 210 ? -28.433 32.104 8.932 1.00 86.25 210 TRP A O 1
ATOM 1700 N N . ASP A 1 211 ? -26.846 30.821 7.964 1.00 87.50 211 ASP A N 1
ATOM 1701 C CA . ASP A 1 211 ? -26.763 31.571 6.702 1.00 87.50 211 ASP A CA 1
ATOM 1702 C C . ASP A 1 211 ? -28.150 31.641 6.015 1.00 87.50 211 ASP A C 1
ATOM 1704 O O . ASP A 1 211 ? -28.597 32.705 5.597 1.00 87.50 211 ASP A O 1
ATOM 1708 N N . GLN A 1 212 ? -28.901 30.531 6.000 1.00 80.12 212 GLN A N 1
ATOM 1709 C CA . GLN A 1 212 ? -30.268 30.484 5.454 1.00 80.12 212 GLN A CA 1
ATOM 1710 C C . GLN A 1 212 ? -31.299 31.287 6.262 1.00 80.12 212 GLN A C 1
ATOM 1712 O O . GLN A 1 212 ? -32.312 31.708 5.706 1.00 80.12 212 GLN A O 1
ATOM 1717 N N . MET A 1 213 ? -31.083 31.476 7.567 1.00 73.06 213 MET A N 1
ATOM 1718 C CA . MET A 1 213 ? -31.965 32.284 8.416 1.00 73.06 213 MET A CA 1
ATOM 1719 C C . MET A 1 213 ? -31.676 33.785 8.300 1.00 73.06 213 MET A C 1
ATOM 1721 O O . MET A 1 213 ? -32.572 34.574 8.579 1.00 73.06 213 MET A O 1
ATOM 1725 N N . SER A 1 214 ? -30.461 34.181 7.904 1.00 69.06 214 SER A N 1
ATOM 1726 C CA . SER A 1 214 ? -30.078 35.590 7.720 1.00 69.06 214 SER A CA 1
ATOM 1727 C C . SER A 1 214 ? -30.480 36.198 6.372 1.00 69.06 214 SER A C 1
ATOM 1729 O O . SER A 1 214 ? -30.392 37.413 6.219 1.00 69.06 214 SER A O 1
ATOM 1731 N N . ASP A 1 215 ? -30.925 35.375 5.419 1.00 60.00 215 ASP A N 1
ATOM 1732 C CA . ASP A 1 215 ? -31.397 35.807 4.094 1.00 60.00 215 ASP A CA 1
ATOM 1733 C C . ASP A 1 215 ? -32.912 36.143 4.055 1.00 60.00 215 ASP A C 1
ATOM 1735 O O . ASP A 1 215 ? -33.466 36.390 2.980 1.00 60.00 215 ASP A O 1
ATOM 1739 N N . TYR A 1 216 ? -33.581 36.171 5.218 1.00 51.97 216 TYR A N 1
ATOM 1740 C CA . TYR A 1 216 ? -34.975 36.606 5.426 1.00 51.97 216 TYR A CA 1
ATOM 1741 C C . TYR A 1 216 ? -35.045 37.844 6.327 1.00 51.97 216 TYR A C 1
ATOM 1743 O O . TYR A 1 216 ? -35.970 38.662 6.110 1.00 51.97 216 TYR A O 1
#

Organism: NCBI:txid2136183

Secondary structure (DSSP, 8-state):
--------STTSSTTSB-TTT--BHHHHHHHHHHHHHHHHHHSSSEEEEEEEEEEEEEEEPPHHHHHHHHHHHHEETTEE-HHHHHTT-EEEEEEEEEEEEEEETTS-EEEEEEEEEEEEEE-TT-SS--GGGEEEEPPTT-TT--S----EE-S---S-SSS--TTEEEEE-----S--HHHHHHHHHHHHHHHHHHHHHHHHHHHHHHHHHHT-

Sequence (216 aa):
MKKVLLLGVLVWLVGCKETNTGLDKELLNTGYDKCKEYLRASLKSPSSLKIDQATISTFIATPDNVYRVYKYILFDDGQLKKSHIEEKIRFREFLVDIDYDANNSYGAALRGSYQCEFIYMLKNDQMSPQALDTYMMTNIESEENEGVSVDIPFAELNGSNFFLDGKIQSIIGVKENAFSELDKKMYLNLSEKQKFNEMYSDAEKLRKSWDQMSDY